Protein AF-A0A838YAT5-F1 (afdb_monomer)

Secondary structure (DSSP, 8-state):
------SSEE--TT--HHHH-SHHHHHHHH-TTS---HHHHHS-S-EEEEEEETTSS-EEEEEEEGGGTEEEE-SS-EEETTEEE-GGG---TT--EEEEEEE-HHHHHHHHH-TTSSSS--BTTEEEE-SSEEEEE-TT---SSPEEEEEPSSS----SEEEEEEE--SSS-EEEEE-TTSEEETTSPBP-PPEESTTSEEEEEEEEEEETTTTEEEEEEEEEEE--

Foldseek 3Di:
DDDDDQLFKDQDQPPPPVRCVFLVSVCCRSRVQFCQDVVLLVLFQKFWKWKAFPVRQDIFIWIHRSVVRHIGGDQAFDQGPNDTHGNVPDDCHRGTITMATEDALVNVLVCCVPVRHHSQNDDPQEGEDQAQEYEYECQNPADQAAREYEDDPDPRHNHQKHKYKYFHAAYDWHWYYYDPPQEAEPVRHRDPTDTDHDQFWGMKIFMWGAPNVVNHIYTDDIDTDTDD

Organism: NCBI:txid3044273

Nearest PDB structures (foldseek):
  3b07-assembly1_C  TM=5.659E-01  e=4.275E+00  Staphylococcus aureus subsp. aureus Mu50
  6rhv-assembly1_H  TM=4.737E-01  e=9.906E+00  Staphylococcus aureus

pLDDT: mean 74.15, std 15.91, range [24.56, 96.31]

Sequence (228 aa):
MFSMFNNSDVTLAGLDQQAFGNASNFVAAVWPNASPTREMLVGHTAMRVAIEAIDGSQREIIELRVSEDQIIRGAEPVMLAGNWVDQNSISWDAVPCRVFVTVTAAMLQAAMGYPQYVGAGMYQSNLQIDWPAQSIDISAYDSPDPVFLMLSPVSIFPGDRFRVTLVRNGGNPVQIGGTAGRWKMKDGSAVNWPTMGTGGLVTWHFDAFLDSMNCVAYIVNEVRIAAG

Mean predicted aligned error: 9.41 Å

Solvent-accessible surface area (backbone atoms only — not comparable to full-atom values): 12310 Å² total; per-residue (Å²): 135,81,78,80,82,62,63,36,56,44,72,40,82,54,54,37,81,76,65,40,75,31,25,62,48,42,50,47,70,68,34,70,83,36,70,69,39,72,64,49,40,65,74,25,75,38,35,39,34,34,42,32,31,74,86,63,73,44,68,45,62,33,36,34,20,45,72,77,40,34,69,44,71,45,88,62,61,38,78,42,95,90,40,80,40,58,48,86,74,67,76,38,61,77,42,50,25,33,44,29,38,45,40,47,30,69,55,46,47,51,26,78,79,42,62,87,71,55,53,52,66,44,59,99,44,34,43,48,54,46,50,34,23,34,36,41,31,49,36,52,60,80,69,92,61,56,39,28,44,32,72,54,92,56,97,37,50,20,37,59,51,29,33,42,34,42,36,20,89,37,54,72,70,34,40,45,46,56,50,85,91,30,54,23,30,68,88,68,46,77,62,84,64,54,57,33,10,63,95,35,30,24,34,43,34,36,35,31,37,40,44,73,92,78,58,32,36,27,39,70,47,75,49,80,39,61,65,130

Structure (mmCIF, N/CA/C/O backbone):
data_AF-A0A838YAT5-F1
#
_entry.id   AF-A0A838YAT5-F1
#
loop_
_atom_site.group_PDB
_atom_site.id
_atom_site.type_symbol
_atom_site.label_atom_id
_atom_site.label_alt_id
_atom_site.label_comp_id
_atom_site.label_asym_id
_atom_site.label_entity_id
_atom_site.label_seq_id
_atom_site.pdbx_PDB_ins_code
_atom_site.Cartn_x
_atom_site.Cartn_y
_atom_site.Cartn_z
_atom_site.occupancy
_atom_site.B_iso_or_equiv
_atom_site.auth_seq_id
_atom_site.auth_comp_id
_atom_site.auth_asym_id
_atom_site.auth_atom_id
_atom_site.pdbx_PDB_model_num
ATOM 1 N N . MET A 1 1 ? -17.693 -15.823 -12.861 1.00 26.97 1 MET A N 1
ATOM 2 C CA . MET A 1 1 ? -18.043 -14.702 -11.964 1.00 26.97 1 MET A CA 1
ATOM 3 C C . MET A 1 1 ? -16.949 -14.658 -10.907 1.00 26.97 1 MET A C 1
ATOM 5 O O . MET A 1 1 ? -16.958 -15.489 -10.014 1.00 26.97 1 MET A O 1
ATOM 9 N N . PHE A 1 2 ? -15.900 -13.860 -11.124 1.00 24.56 2 PHE A N 1
ATOM 10 C CA . PHE A 1 2 ? -14.711 -13.874 -10.266 1.00 24.56 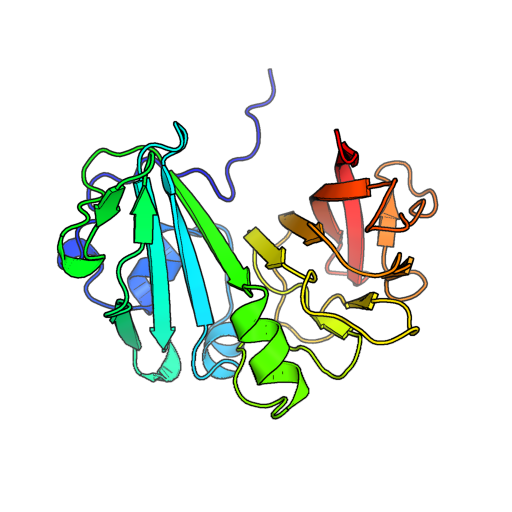2 PHE A CA 1
ATOM 11 C C . PHE A 1 2 ? -14.930 -12.910 -9.101 1.00 24.56 2 PHE A C 1
ATOM 13 O O . PHE A 1 2 ? -15.110 -11.715 -9.318 1.00 24.56 2 PHE A O 1
ATOM 20 N N . SER A 1 3 ? -14.967 -13.458 -7.886 1.00 30.08 3 SER A N 1
ATOM 21 C CA . SER A 1 3 ? -14.910 -12.699 -6.637 1.00 30.08 3 SER A CA 1
ATOM 22 C C . SER A 1 3 ? -13.688 -11.777 -6.685 1.00 30.08 3 SER A C 1
ATOM 24 O O . SER A 1 3 ? -12.577 -12.218 -6.980 1.00 30.08 3 SER A O 1
ATOM 26 N N . MET A 1 4 ? -13.924 -10.482 -6.467 1.00 33.09 4 MET A N 1
ATOM 27 C CA . MET A 1 4 ? -12.867 -9.496 -6.260 1.00 33.09 4 MET A CA 1
ATOM 28 C C . MET A 1 4 ? -12.048 -9.948 -5.046 1.00 33.09 4 MET A C 1
ATOM 30 O O . MET A 1 4 ? -12.606 -10.331 -4.019 1.00 33.09 4 MET A O 1
ATOM 34 N N . PHE A 1 5 ? -10.733 -10.015 -5.219 1.00 41.78 5 PHE A N 1
ATOM 35 C CA . PHE A 1 5 ? -9.807 -10.629 -4.275 1.00 41.78 5 PHE A CA 1
ATOM 36 C C . PHE A 1 5 ? -9.614 -9.720 -3.047 1.00 41.78 5 PHE A C 1
ATOM 38 O O . PHE A 1 5 ? -8.969 -8.679 -3.137 1.00 41.78 5 PHE A O 1
ATOM 45 N N . ASN A 1 6 ? -10.181 -10.117 -1.907 1.00 48.84 6 ASN A N 1
ATOM 46 C CA . ASN A 1 6 ? -10.124 -9.401 -0.629 1.00 48.84 6 ASN A CA 1
ATOM 47 C C . ASN A 1 6 ? -8.869 -9.782 0.181 1.00 48.84 6 ASN A C 1
ATOM 49 O O . ASN A 1 6 ? -8.965 -10.486 1.179 1.00 48.84 6 ASN A O 1
ATOM 53 N N . ASN A 1 7 ? -7.682 -9.324 -0.228 1.00 54.81 7 ASN A N 1
ATOM 54 C CA . ASN A 1 7 ? -6.482 -9.421 0.629 1.00 54.81 7 ASN A CA 1
ATOM 55 C C . ASN A 1 7 ? -6.395 -8.273 1.661 1.00 54.81 7 ASN A C 1
ATOM 57 O O . ASN A 1 7 ? -5.471 -8.244 2.468 1.00 54.81 7 ASN A O 1
ATOM 61 N N . SER A 1 8 ? -7.342 -7.331 1.626 1.00 57.00 8 SER A N 1
ATOM 62 C CA . SER A 1 8 ? -7.462 -6.214 2.571 1.00 57.00 8 SER A CA 1
ATOM 63 C C . SER A 1 8 ? -8.810 -6.169 3.284 1.00 57.00 8 SER A C 1
ATOM 65 O O . SER A 1 8 ? -8.864 -5.703 4.414 1.00 57.00 8 SER A O 1
ATOM 67 N N . ASP A 1 9 ? -9.888 -6.619 2.638 1.00 66.44 9 ASP A N 1
ATOM 68 C CA . ASP A 1 9 ? -11.254 -6.391 3.112 1.00 66.44 9 ASP A CA 1
ATOM 69 C C . ASP A 1 9 ? -11.728 -7.601 3.917 1.00 66.44 9 ASP A C 1
ATOM 71 O O . ASP A 1 9 ? -11.912 -8.699 3.385 1.00 66.44 9 ASP A O 1
ATOM 75 N N . VAL A 1 10 ? -11.936 -7.400 5.211 1.00 66.81 10 VAL A N 1
ATOM 76 C CA . VAL A 1 10 ? -12.266 -8.461 6.150 1.00 66.81 10 VAL A CA 1
ATOM 77 C C . VAL A 1 10 ? -13.525 -8.067 6.914 1.00 66.81 10 VAL A C 1
ATOM 79 O O . VAL A 1 10 ? -13.686 -6.935 7.360 1.00 66.81 10 VAL A O 1
ATOM 82 N N . THR A 1 11 ? -14.467 -9.001 7.031 1.00 60.12 11 THR A N 1
ATOM 83 C CA . THR A 1 11 ? -15.597 -8.878 7.962 1.00 60.12 11 THR A CA 1
ATOM 84 C C . THR A 1 11 ? -15.275 -9.786 9.129 1.00 60.12 11 THR A C 1
ATOM 86 O O . THR A 1 11 ? -15.576 -10.977 9.109 1.00 60.12 11 THR A O 1
ATOM 89 N N . LEU A 1 12 ? -14.536 -9.256 10.091 1.00 53.69 12 LEU A N 1
ATOM 90 C CA . LEU A 1 12 ? -14.054 -10.047 11.210 1.00 53.69 12 LEU A CA 1
ATOM 91 C C . LEU A 1 12 ? -15.074 -9.942 12.338 1.00 53.69 12 LEU A C 1
ATOM 93 O O . LEU A 1 12 ? -15.191 -8.915 13.001 1.00 53.69 12 LEU A O 1
ATOM 97 N N . ALA A 1 13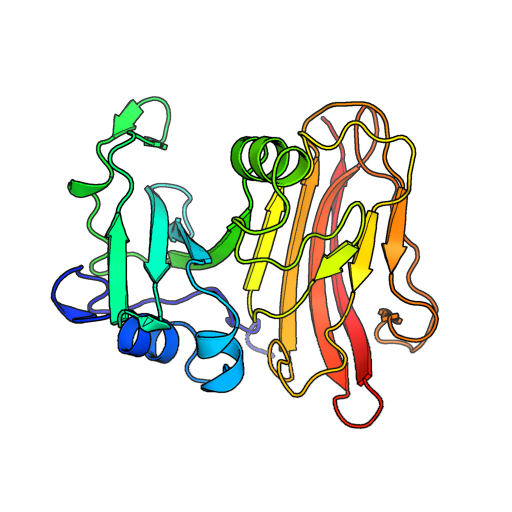 ? -15.809 -11.026 12.566 1.00 50.44 13 ALA A N 1
ATOM 98 C CA . ALA A 1 13 ? -16.398 -11.246 13.876 1.00 50.44 13 ALA A CA 1
ATOM 99 C C . ALA A 1 13 ? -15.234 -11.367 14.875 1.00 50.44 13 ALA A C 1
ATOM 101 O O . ALA A 1 13 ? -14.432 -12.294 14.759 1.00 50.44 13 ALA A O 1
ATOM 102 N N . GLY A 1 14 ? -15.101 -10.412 15.799 1.00 48.25 14 GLY A N 1
ATOM 103 C CA . GLY A 1 14 ? -14.035 -10.426 16.802 1.00 48.25 14 GLY A CA 1
ATOM 104 C C . GLY A 1 14 ? -12.774 -9.613 16.483 1.00 48.25 14 GLY A C 1
ATOM 105 O O . GLY A 1 14 ? -11.718 -9.974 16.987 1.00 48.25 14 GLY A O 1
ATOM 106 N N . LEU A 1 15 ? -12.848 -8.492 15.743 1.00 55.91 15 LEU A N 1
ATOM 107 C CA . LEU A 1 15 ? -11.777 -7.465 15.777 1.00 55.91 15 LEU A CA 1
ATOM 108 C C . LEU A 1 15 ? -11.756 -6.649 17.098 1.00 55.91 15 LEU A C 1
ATOM 110 O O . LEU A 1 15 ? -11.257 -5.523 17.163 1.00 55.91 15 LEU A O 1
ATOM 114 N N . ASP A 1 16 ? -12.347 -7.184 18.160 1.00 58.22 16 ASP A N 1
ATOM 115 C CA . ASP A 1 16 ? -12.202 -6.650 19.506 1.00 58.22 16 ASP A CA 1
ATOM 116 C C . ASP A 1 16 ? -10.717 -6.728 19.918 1.00 58.22 16 ASP A C 1
ATOM 118 O O . ASP A 1 16 ? -10.058 -7.754 19.737 1.00 58.22 16 ASP A O 1
ATOM 122 N N . GLN A 1 17 ? -10.196 -5.640 20.498 1.00 52.75 17 GLN A N 1
ATOM 123 C CA . GLN A 1 17 ? -8.863 -5.556 21.109 1.00 52.75 17 GLN A CA 1
ATOM 124 C C . GLN A 1 17 ? -8.489 -6.787 21.950 1.00 52.75 17 GLN A C 1
ATOM 126 O O . GLN A 1 17 ? -7.347 -7.243 21.892 1.00 52.75 17 GLN A O 1
ATOM 131 N N . GLN A 1 18 ? -9.432 -7.321 22.727 1.00 52.72 18 GLN A N 1
ATOM 132 C CA . GLN A 1 18 ? -9.243 -8.482 23.595 1.00 52.72 18 GLN A CA 1
ATOM 133 C C . GLN A 1 18 ? -9.229 -9.806 22.824 1.00 52.72 18 GLN A C 1
ATOM 135 O O . GLN A 1 18 ? -8.588 -10.756 23.270 1.00 52.72 18 GLN A O 1
ATOM 140 N N . ALA A 1 19 ? -9.887 -9.878 21.665 1.00 50.34 19 ALA A N 1
ATOM 141 C CA . ALA A 1 19 ? -10.014 -11.101 20.876 1.00 50.34 19 ALA A CA 1
ATOM 142 C C . ALA A 1 19 ? -8.769 -11.410 20.026 1.00 50.34 19 ALA A C 1
ATOM 144 O O . ALA A 1 19 ? -8.491 -12.582 19.772 1.00 50.34 19 ALA A O 1
ATOM 145 N N . PHE A 1 20 ? -7.966 -10.406 19.643 1.00 63.00 20 PHE A N 1
ATOM 146 C CA . PHE A 1 20 ? -6.670 -10.674 19.000 1.00 63.00 20 PHE A 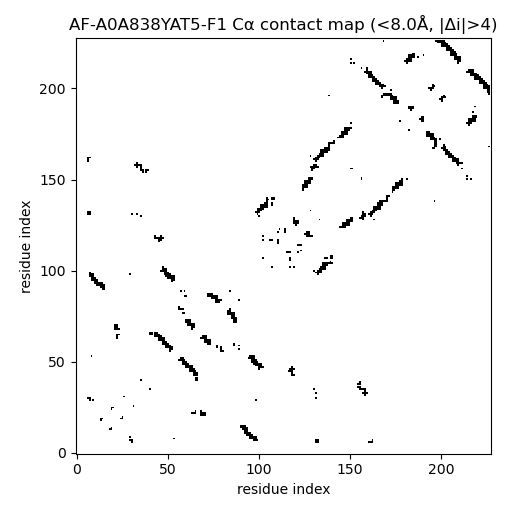CA 1
ATOM 147 C C . PHE A 1 20 ? -5.655 -11.264 19.973 1.00 63.00 20 PHE A C 1
ATOM 149 O O . PHE A 1 20 ? -4.843 -12.099 19.589 1.00 63.00 20 PHE A O 1
ATOM 156 N N . GLY A 1 21 ? -5.662 -10.825 21.232 1.00 64.44 21 GLY A N 1
ATOM 157 C CA . GLY A 1 21 ? -4.709 -11.246 22.260 1.00 64.44 21 GLY A CA 1
ATOM 158 C C . GLY A 1 21 ? -3.270 -10.742 22.059 1.00 64.44 21 GLY A C 1
ATOM 159 O O . GLY A 1 21 ? -2.632 -10.396 23.048 1.00 64.44 21 GLY A O 1
ATOM 160 N N . ASN A 1 22 ? -2.758 -10.674 20.821 1.00 75.12 22 ASN A N 1
ATOM 161 C CA . ASN A 1 22 ? -1.401 -10.228 20.488 1.00 75.12 22 ASN A CA 1
ATOM 162 C C . ASN A 1 22 ? -1.220 -9.864 18.992 1.00 75.12 22 ASN A C 1
ATOM 164 O O . ASN A 1 22 ? -2.120 -10.054 18.167 1.00 75.12 22 ASN A O 1
ATOM 168 N N . ALA A 1 23 ? -0.044 -9.334 18.633 1.00 75.50 23 ALA A N 1
ATOM 169 C CA . ALA A 1 23 ? 0.264 -8.902 17.264 1.00 75.50 23 ALA A CA 1
ATOM 170 C C . ALA A 1 23 ? 0.300 -10.065 16.258 1.00 75.50 23 ALA A C 1
ATOM 172 O O . ALA A 1 23 ? -0.145 -9.914 15.118 1.00 75.50 23 ALA A O 1
ATOM 173 N N . SER A 1 24 ? 0.803 -11.230 16.670 1.00 73.00 24 SER A N 1
ATOM 174 C CA . SER A 1 24 ? 0.925 -12.406 15.799 1.00 73.00 24 SER A CA 1
ATOM 175 C C . SER A 1 24 ? -0.439 -12.936 15.346 1.00 73.00 24 SER A C 1
ATOM 177 O O . SER A 1 24 ? -0.651 -13.211 14.164 1.00 73.00 24 SER A O 1
ATOM 179 N N . ASN A 1 25 ? -1.391 -13.025 16.273 1.00 74.69 25 ASN A N 1
ATOM 180 C CA . ASN A 1 25 ? -2.762 -13.446 16.005 1.00 74.69 25 ASN A CA 1
ATOM 181 C C . ASN A 1 25 ? -3.503 -12.432 15.132 1.00 74.69 25 ASN A C 1
ATOM 183 O O . ASN A 1 25 ? -4.251 -12.834 14.245 1.00 74.69 25 ASN A O 1
ATOM 187 N N . PHE A 1 26 ? -3.276 -11.129 15.345 1.00 78.00 26 PHE A N 1
ATOM 188 C CA . PHE A 1 26 ? -3.839 -10.088 14.486 1.00 78.00 26 PHE A CA 1
ATOM 189 C C . PHE A 1 26 ? -3.408 -10.287 13.026 1.00 78.00 26 PHE A C 1
ATOM 191 O O . PHE A 1 26 ? -4.249 -10.343 12.130 1.00 78.00 26 PHE A O 1
ATOM 198 N N . VAL A 1 27 ? -2.104 -10.459 12.787 1.00 75.19 27 VAL A N 1
ATOM 199 C CA . VAL A 1 27 ? -1.550 -10.679 11.442 1.00 75.19 27 VAL A CA 1
ATOM 200 C C . VAL A 1 27 ? -2.137 -11.943 10.805 1.00 75.19 27 VAL A C 1
ATOM 202 O O . VAL A 1 27 ? -2.558 -11.900 9.650 1.00 75.19 27 VAL A O 1
ATOM 205 N N . ALA A 1 28 ? -2.225 -13.044 11.558 1.00 73.69 28 ALA A N 1
ATOM 206 C CA . ALA A 1 28 ? -2.802 -14.300 11.077 1.00 73.69 28 ALA A CA 1
ATOM 207 C C . ALA A 1 28 ? -4.302 -14.189 10.748 1.00 73.69 28 ALA A C 1
ATOM 209 O O . ALA A 1 28 ? -4.768 -14.810 9.794 1.00 73.69 28 ALA A O 1
ATOM 210 N N . ALA A 1 29 ? -5.060 -13.401 11.516 1.00 73.94 29 ALA A N 1
ATOM 211 C CA . ALA A 1 29 ? -6.491 -13.202 11.298 1.00 73.94 29 ALA A CA 1
ATOM 212 C C . ALA A 1 29 ? -6.779 -12.323 10.073 1.00 73.94 29 ALA A C 1
ATOM 214 O O . ALA A 1 29 ? -7.714 -12.592 9.319 1.00 73.94 29 ALA A O 1
ATOM 215 N N . VAL A 1 30 ? -5.979 -11.276 9.870 1.00 75.88 30 VAL A N 1
ATOM 216 C CA . VAL A 1 30 ? -6.177 -10.303 8.789 1.00 75.88 30 VAL A CA 1
ATOM 217 C C . VAL A 1 30 ? -5.624 -10.808 7.459 1.00 75.88 30 VAL A C 1
ATOM 219 O O . VAL A 1 30 ? -6.252 -10.622 6.417 1.00 75.88 30 VAL A O 1
ATOM 222 N N . TRP A 1 31 ? -4.469 -11.473 7.479 1.00 73.94 31 TRP A N 1
ATOM 223 C CA . TRP A 1 31 ? -3.813 -11.973 6.275 1.00 73.94 31 TRP A CA 1
ATOM 224 C C . TRP A 1 31 ? -3.533 -13.479 6.367 1.00 73.94 31 TRP A C 1
ATOM 226 O O . TRP A 1 31 ? -2.378 -13.884 6.285 1.00 73.94 31 TRP A O 1
ATOM 236 N N . PRO A 1 32 ? -4.564 -14.341 6.461 1.00 61.94 32 PRO A N 1
ATOM 237 C CA . PRO A 1 32 ? -4.392 -15.785 6.677 1.00 61.94 32 PRO A CA 1
ATOM 238 C C . PRO A 1 32 ? -3.691 -16.505 5.516 1.00 61.94 32 PRO A C 1
ATOM 240 O O . PRO A 1 32 ? -3.119 -17.577 5.696 1.00 61.94 32 PRO A O 1
ATOM 243 N N . ASN A 1 33 ? -3.756 -15.922 4.315 1.00 54.38 33 ASN A N 1
ATOM 244 C CA . ASN A 1 33 ? -3.156 -16.463 3.093 1.00 54.38 33 ASN A CA 1
ATOM 245 C C . ASN A 1 33 ? -1.861 -15.752 2.698 1.00 54.38 33 ASN A C 1
ATOM 247 O O . ASN A 1 33 ? -1.158 -16.215 1.800 1.00 54.38 33 ASN A O 1
ATOM 251 N N . ALA A 1 34 ? -1.541 -14.632 3.346 1.00 53.69 34 ALA A N 1
ATOM 252 C CA . ALA A 1 34 ? -0.171 -14.182 3.342 1.00 53.69 34 ALA A CA 1
ATOM 253 C C . ALA A 1 34 ? 0.524 -15.053 4.376 1.00 53.69 34 ALA A C 1
ATOM 255 O O . ALA A 1 34 ? 0.063 -15.183 5.501 1.00 53.69 34 ALA A O 1
ATOM 256 N N . SER A 1 35 ? 1.610 -15.704 4.008 1.00 46.69 35 SER A N 1
ATOM 257 C CA . SER A 1 35 ? 2.521 -16.241 5.006 1.00 46.69 35 SER A CA 1
ATOM 258 C C . SER A 1 35 ? 3.558 -15.155 5.255 1.00 46.69 35 SER A C 1
ATOM 260 O O . SER A 1 35 ? 4.647 -15.295 4.694 1.00 46.69 35 SER A O 1
ATOM 262 N N . PRO A 1 36 ? 3.274 -14.048 5.989 1.00 52.53 36 PRO A N 1
ATOM 263 C CA . PRO A 1 36 ? 4.360 -13.186 6.384 1.00 52.53 36 PRO A CA 1
ATOM 264 C C . PRO A 1 36 ? 5.259 -14.065 7.236 1.00 52.53 36 PRO A C 1
ATOM 266 O O . PRO A 1 36 ? 4.865 -14.543 8.304 1.00 52.53 36 PRO A O 1
ATOM 269 N N . THR A 1 37 ? 6.412 -14.429 6.684 1.00 51.12 37 THR A N 1
ATOM 270 C CA . THR A 1 37 ? 7.290 -15.379 7.347 1.00 51.12 37 THR A CA 1
ATOM 271 C C . THR A 1 37 ? 7.659 -14.782 8.700 1.00 51.12 37 THR A C 1
ATOM 273 O O . THR A 1 37 ? 7.703 -13.562 8.876 1.00 51.12 37 THR A O 1
ATOM 276 N N . ARG A 1 38 ? 7.945 -15.626 9.693 1.00 47.19 38 ARG A N 1
ATOM 277 C CA . ARG A 1 38 ? 8.478 -15.155 10.980 1.00 47.19 38 ARG A CA 1
ATOM 278 C C . ARG A 1 38 ? 9.683 -14.218 10.779 1.00 47.19 38 ARG A C 1
ATOM 280 O O . ARG A 1 38 ? 9.908 -13.338 11.592 1.00 47.19 38 ARG A O 1
ATOM 287 N N . GLU A 1 39 ? 10.405 -14.365 9.670 1.00 45.78 39 GLU A N 1
ATOM 288 C CA . GLU A 1 39 ? 11.489 -13.484 9.223 1.00 45.78 39 GLU A CA 1
ATOM 289 C C . GLU A 1 39 ? 11.003 -12.078 8.818 1.00 45.78 39 GLU A C 1
ATOM 291 O O . GLU A 1 39 ? 11.653 -11.107 9.200 1.00 45.78 39 GLU A O 1
ATOM 296 N N . MET A 1 40 ? 9.844 -11.938 8.150 1.00 51.22 40 MET A N 1
ATOM 297 C CA . MET A 1 40 ? 9.192 -10.630 7.930 1.00 51.22 40 MET A CA 1
ATOM 298 C C . MET A 1 40 ? 8.894 -9.939 9.261 1.00 51.22 40 MET A C 1
ATOM 300 O O . MET A 1 40 ? 9.133 -8.751 9.428 1.00 51.22 40 MET A O 1
ATOM 304 N N . LEU A 1 41 ? 8.420 -10.707 10.239 1.00 53.75 41 LEU A N 1
ATOM 305 C CA . LEU A 1 41 ? 8.012 -10.199 11.548 1.00 53.75 41 LEU A CA 1
ATOM 306 C C . LEU A 1 41 ? 9.203 -9.862 12.467 1.00 53.75 41 LEU A C 1
ATOM 308 O O . LEU A 1 41 ? 9.079 -9.021 13.350 1.00 53.75 41 LEU A O 1
ATOM 312 N N . VAL A 1 42 ? 10.361 -10.498 12.258 1.00 47.91 42 VAL A N 1
ATOM 313 C CA . VAL A 1 42 ? 11.599 -10.261 13.026 1.00 47.91 42 VAL A CA 1
ATOM 314 C C . VAL A 1 42 ? 12.409 -9.084 12.463 1.00 47.91 42 VAL A C 1
ATOM 316 O O . VAL A 1 42 ? 13.152 -8.449 13.208 1.00 47.91 42 VAL A O 1
ATOM 319 N N . GLY A 1 43 ? 12.254 -8.755 11.174 1.00 49.69 43 GLY A N 1
ATOM 320 C CA . GLY A 1 43 ? 12.920 -7.612 10.533 1.00 49.69 43 GLY A CA 1
ATOM 321 C C . GLY A 1 43 ? 12.330 -6.238 10.880 1.00 49.69 43 GLY A C 1
ATOM 322 O O . GLY A 1 43 ? 12.986 -5.222 10.649 1.00 49.69 43 GLY A O 1
ATOM 323 N N . HIS A 1 44 ? 11.123 -6.189 11.455 1.00 53.84 44 HIS A N 1
ATOM 324 C CA . HIS A 1 44 ? 10.416 -4.951 11.783 1.00 53.84 44 HIS A CA 1
ATOM 325 C C . HIS A 1 44 ? 10.132 -4.867 13.289 1.00 53.84 44 HIS A C 1
ATOM 327 O O . HIS A 1 44 ? 9.313 -5.608 13.824 1.00 53.84 44 HIS A O 1
ATOM 333 N N . THR A 1 45 ? 10.792 -3.935 13.982 1.00 56.78 45 THR A N 1
ATOM 334 C CA . THR A 1 45 ? 10.586 -3.686 15.423 1.00 56.78 45 THR A CA 1
ATOM 335 C C . THR A 1 45 ? 9.214 -3.076 15.726 1.00 56.78 45 THR A C 1
ATOM 337 O O . THR A 1 45 ? 8.644 -3.331 16.784 1.00 56.78 45 THR A O 1
ATOM 340 N N . ALA A 1 46 ? 8.655 -2.309 14.787 1.00 68.31 46 ALA A N 1
ATOM 341 C CA . ALA A 1 46 ? 7.308 -1.754 14.853 1.00 68.31 46 ALA A CA 1
ATOM 342 C C . ALA A 1 46 ? 6.767 -1.496 13.437 1.00 68.31 46 ALA A C 1
ATOM 344 O O . ALA A 1 46 ? 7.478 -0.947 12.598 1.00 68.31 46 ALA A O 1
ATOM 345 N N . MET A 1 47 ? 5.508 -1.847 13.177 1.00 74.00 47 MET A N 1
ATOM 346 C CA . MET A 1 47 ? 4.785 -1.545 11.932 1.00 74.00 47 MET A CA 1
ATOM 347 C C . MET A 1 47 ? 3.498 -0.780 12.245 1.00 74.00 47 MET A C 1
ATOM 349 O O . MET A 1 47 ? 2.856 -1.038 13.261 1.00 74.00 47 MET A O 1
ATOM 353 N N . ARG A 1 48 ? 3.095 0.165 11.390 1.00 81.00 48 ARG A N 1
ATOM 354 C CA . ARG A 1 48 ? 1.793 0.839 11.512 1.00 81.00 48 ARG A CA 1
ATOM 355 C C . ARG A 1 48 ? 0.774 0.189 10.599 1.00 81.00 48 ARG A C 1
ATOM 357 O O . ARG A 1 48 ? 1.026 0.013 9.411 1.00 81.00 48 ARG A O 1
ATOM 364 N N . VAL A 1 49 ? -0.388 -0.119 11.153 1.00 82.19 49 VAL A N 1
ATOM 365 C CA . VAL A 1 49 ? -1.516 -0.706 10.437 1.00 82.19 49 VAL A CA 1
ATOM 366 C C . VAL A 1 49 ? -2.705 0.223 10.566 1.00 82.19 49 VAL A C 1
ATOM 368 O O . VAL A 1 49 ? -3.049 0.637 11.670 1.00 82.19 49 VAL A O 1
ATOM 371 N N . ALA A 1 50 ? -3.325 0.547 9.439 1.00 85.06 50 ALA A N 1
ATOM 372 C CA . ALA A 1 50 ? -4.624 1.186 9.416 1.00 85.06 50 ALA A CA 1
ATOM 373 C C . ALA A 1 50 ? -5.719 0.122 9.329 1.00 85.06 50 ALA A C 1
ATOM 375 O O . ALA A 1 50 ? -5.617 -0.820 8.538 1.00 85.06 50 ALA A O 1
ATOM 376 N N . ILE A 1 51 ? -6.770 0.317 10.116 1.00 85.69 51 ILE A N 1
ATOM 377 C CA . ILE A 1 51 ? -8.049 -0.373 9.981 1.00 85.69 51 ILE A CA 1
ATOM 378 C C . ILE A 1 51 ? -9.052 0.700 9.562 1.00 85.69 51 ILE A C 1
ATOM 380 O O . ILE A 1 51 ? -9.168 1.729 10.225 1.00 85.69 51 ILE A O 1
ATOM 384 N N . GLU A 1 52 ? -9.734 0.504 8.440 1.00 85.00 52 GLU A N 1
ATOM 385 C CA . GLU A 1 52 ? -10.687 1.462 7.876 1.00 85.00 52 GLU A CA 1
ATOM 386 C C . GLU A 1 52 ? -12.013 0.776 7.585 1.00 85.00 52 GLU A C 1
ATOM 388 O O . GLU A 1 52 ? -12.048 -0.230 6.886 1.00 85.00 52 GLU A O 1
ATOM 393 N N . ALA A 1 53 ? -13.127 1.316 8.068 1.00 83.94 53 ALA A N 1
ATOM 394 C CA . ALA A 1 53 ? -14.436 0.793 7.712 1.00 83.94 53 ALA A CA 1
ATOM 395 C C . ALA A 1 53 ? -14.660 0.937 6.197 1.00 83.94 53 ALA A C 1
ATOM 397 O O . ALA A 1 53 ? -14.292 1.945 5.589 1.00 83.94 53 ALA A O 1
ATOM 398 N N . ILE A 1 54 ? -15.268 -0.070 5.565 1.00 83.12 54 ILE A N 1
ATOM 399 C CA . ILE A 1 54 ? -15.508 -0.078 4.111 1.00 83.12 54 ILE A CA 1
ATOM 400 C C . ILE A 1 54 ? -16.371 1.115 3.677 1.00 83.12 54 ILE A C 1
ATOM 402 O O . ILE A 1 54 ? -16.185 1.631 2.571 1.00 83.12 54 ILE A O 1
ATOM 406 N N . ASP A 1 55 ? -17.279 1.547 4.553 1.00 80.62 55 ASP A N 1
ATOM 407 C CA . ASP A 1 55 ? -18.164 2.702 4.389 1.00 80.62 55 ASP A CA 1
ATOM 408 C C . ASP A 1 55 ? -17.508 4.049 4.760 1.00 80.62 55 ASP A C 1
ATOM 410 O O . ASP A 1 55 ? -18.132 5.097 4.604 1.00 80.62 55 ASP A O 1
ATOM 414 N N . GLY A 1 56 ? -16.257 4.038 5.236 1.00 76.88 56 GLY A N 1
ATOM 415 C CA . GLY A 1 56 ? -15.514 5.223 5.663 1.00 76.88 56 GLY A CA 1
ATOM 416 C C . GLY A 1 56 ? -15.962 5.816 7.003 1.00 76.88 56 GLY A C 1
ATOM 417 O O . GLY A 1 56 ? -15.500 6.897 7.364 1.00 76.88 56 GLY A O 1
ATOM 418 N N . SER A 1 57 ? -16.845 5.142 7.748 1.00 79.06 57 SER A N 1
ATOM 419 C CA . SER A 1 57 ? -17.381 5.641 9.023 1.00 79.06 57 SER A CA 1
ATOM 420 C C . SER A 1 57 ? -16.333 5.719 10.134 1.00 79.06 57 SER A C 1
ATOM 422 O O . SER A 1 57 ? -16.429 6.570 11.018 1.00 79.06 57 SER A O 1
ATOM 424 N N . GLN A 1 58 ? -15.339 4.830 10.099 1.00 79.69 58 GLN A N 1
ATOM 425 C CA . GLN A 1 58 ? -14.335 4.669 11.145 1.00 79.69 58 GLN A CA 1
ATOM 426 C C . GLN A 1 58 ? -12.960 4.395 10.540 1.00 79.69 58 GLN A C 1
ATOM 428 O O . GLN A 1 58 ? -12.834 3.733 9.509 1.00 79.69 58 GLN A O 1
ATOM 433 N N . ARG A 1 59 ? -11.921 4.891 11.207 1.00 81.88 59 ARG A N 1
ATOM 434 C CA . ARG A 1 59 ? -10.518 4.635 10.890 1.00 81.88 59 ARG A CA 1
ATOM 435 C C . ARG A 1 59 ? -9.710 4.646 12.173 1.00 81.88 59 ARG A C 1
ATOM 437 O O . ARG A 1 59 ? -9.872 5.548 12.983 1.00 81.88 59 ARG A O 1
ATOM 444 N N . GLU A 1 60 ? -8.802 3.695 12.309 1.00 82.81 60 GLU A N 1
ATOM 445 C CA . GLU A 1 60 ? -7.850 3.608 13.411 1.00 82.81 60 GLU A CA 1
ATOM 446 C C . GLU A 1 60 ? -6.454 3.316 12.859 1.00 82.81 60 GLU A C 1
ATOM 448 O O . GLU A 1 60 ? -6.324 2.628 11.844 1.00 82.81 60 GLU A O 1
ATOM 453 N N . ILE A 1 61 ? -5.411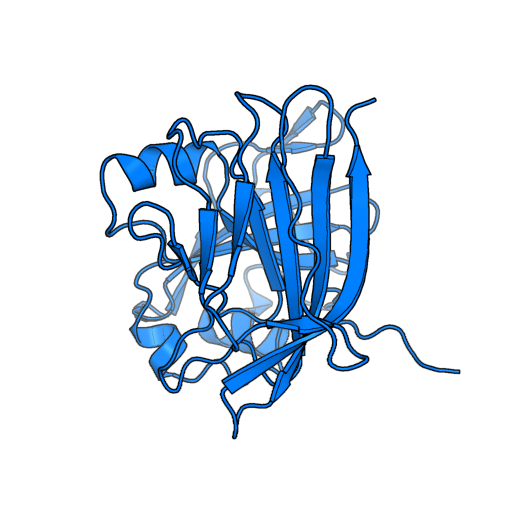 3.832 13.515 1.00 81.81 61 ILE A N 1
ATOM 454 C CA . ILE A 1 61 ? -4.022 3.478 13.223 1.00 81.81 61 ILE A CA 1
ATOM 455 C C . ILE A 1 61 ? -3.384 2.890 14.481 1.00 81.81 61 ILE A C 1
ATOM 457 O O . ILE A 1 61 ? -3.192 3.571 15.489 1.00 81.81 61 ILE A O 1
ATOM 461 N N . ILE A 1 62 ? -2.983 1.627 14.387 1.00 81.56 62 ILE A N 1
ATOM 462 C CA . ILE A 1 62 ? -2.316 0.892 15.461 1.00 81.56 62 ILE A CA 1
ATOM 463 C C . ILE A 1 62 ? -0.850 0.633 15.108 1.00 81.56 62 ILE A C 1
ATOM 465 O O . ILE A 1 62 ? -0.476 0.510 13.942 1.00 81.56 62 ILE A O 1
ATOM 469 N N . GLU A 1 63 ? -0.004 0.551 16.124 1.00 80.38 63 GLU A N 1
ATOM 470 C CA . GLU A 1 63 ? 1.350 0.015 16.048 1.00 80.38 63 GLU A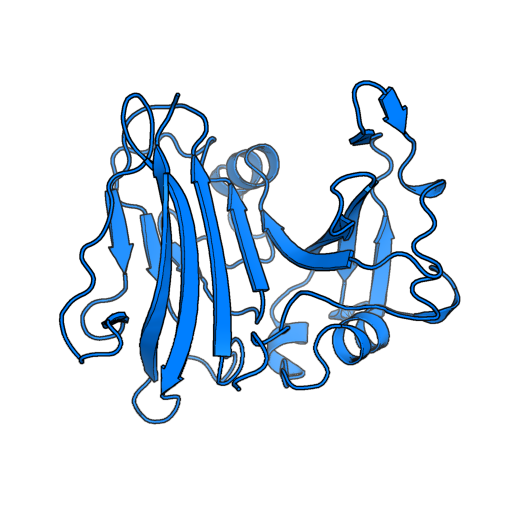 CA 1
ATOM 471 C C . GLU A 1 63 ? 1.312 -1.470 16.417 1.00 80.38 63 GLU A C 1
ATOM 473 O O . GLU A 1 63 ? 0.863 -1.835 17.500 1.00 80.38 63 GLU A O 1
ATOM 478 N N . LEU A 1 64 ? 1.804 -2.334 15.533 1.00 77.88 64 LEU A N 1
ATOM 479 C CA . LEU A 1 64 ? 2.098 -3.724 15.865 1.00 77.88 64 LEU A CA 1
ATOM 480 C C . LEU A 1 64 ? 3.603 -3.855 16.094 1.00 77.88 64 LEU A C 1
ATOM 482 O O . LEU A 1 64 ? 4.400 -3.517 15.217 1.00 77.88 64 LEU A O 1
ATOM 486 N N . ARG A 1 65 ? 3.997 -4.372 17.255 1.00 75.31 65 ARG A N 1
ATOM 487 C CA . ARG A 1 65 ? 5.380 -4.750 17.561 1.00 75.31 65 ARG A CA 1
ATOM 488 C C . ARG A 1 65 ? 5.474 -6.254 17.597 1.00 75.31 65 ARG A C 1
ATOM 490 O O . ARG A 1 65 ? 5.256 -6.872 18.636 1.00 75.31 65 ARG A O 1
ATOM 497 N N . VAL A 1 66 ? 5.756 -6.863 16.454 1.00 67.56 66 VAL A N 1
ATOM 498 C CA . VAL A 1 66 ? 5.626 -8.319 16.344 1.00 67.56 66 VAL A CA 1
ATOM 499 C C . VAL A 1 66 ? 6.722 -9.058 17.113 1.00 67.56 66 VAL A C 1
ATOM 501 O O . VAL A 1 66 ? 6.451 -10.093 17.712 1.00 67.56 66 VAL A O 1
ATOM 504 N N . SER A 1 67 ? 7.932 -8.498 17.205 1.00 65.62 67 SER A N 1
ATOM 505 C CA . SER A 1 67 ? 9.007 -9.054 18.042 1.00 65.62 67 SER A CA 1
ATOM 506 C C . SER A 1 67 ? 8.683 -9.058 19.540 1.00 65.62 67 SER A C 1
ATOM 508 O O . SER A 1 67 ? 9.202 -9.891 20.277 1.00 65.62 67 SER A O 1
ATOM 510 N N . GLU A 1 68 ? 7.848 -8.118 19.985 1.00 72.19 68 GLU A N 1
ATOM 511 C CA . GLU A 1 68 ? 7.383 -7.984 21.372 1.00 72.19 68 GLU A CA 1
ATOM 512 C C . GLU A 1 68 ? 6.000 -8.631 21.571 1.00 72.19 68 GLU A C 1
ATOM 514 O O . GLU A 1 68 ? 5.521 -8.720 22.697 1.00 72.19 68 GLU A O 1
ATOM 519 N N . ASP A 1 69 ? 5.378 -9.090 20.479 1.00 74.94 69 ASP A N 1
ATOM 520 C CA . ASP A 1 69 ? 4.013 -9.607 20.390 1.00 74.94 69 ASP A CA 1
ATOM 521 C C . ASP A 1 69 ? 2.950 -8.635 20.952 1.00 74.94 69 ASP A C 1
ATOM 523 O O . ASP A 1 69 ? 1.945 -9.037 21.534 1.00 74.94 69 ASP A O 1
ATOM 527 N N . GLN A 1 70 ? 3.165 -7.327 20.767 1.00 76.75 70 GLN A N 1
ATOM 528 C CA . GLN A 1 70 ? 2.324 -6.259 21.323 1.00 76.75 70 GLN A CA 1
ATOM 529 C C . GLN A 1 70 ? 1.543 -5.487 20.258 1.00 76.75 70 GLN A C 1
ATOM 531 O O . GLN A 1 70 ? 2.047 -5.198 19.171 1.00 76.75 70 GLN A O 1
ATOM 536 N N . ILE A 1 71 ? 0.325 -5.083 20.623 1.00 78.50 71 ILE A N 1
ATOM 537 C CA . ILE A 1 71 ? -0.484 -4.108 19.889 1.00 78.50 71 ILE A CA 1
ATOM 538 C C . ILE A 1 71 ? -0.524 -2.825 20.714 1.00 78.50 71 ILE A C 1
ATOM 540 O O . ILE A 1 71 ? -0.964 -2.836 21.862 1.00 78.50 71 ILE A O 1
ATOM 544 N N . ILE A 1 72 ? -0.082 -1.719 20.128 1.00 79.25 72 ILE A N 1
ATOM 545 C CA . ILE A 1 72 ? -0.084 -0.398 20.752 1.00 79.25 72 ILE A CA 1
ATOM 546 C C . ILE A 1 72 ? -1.015 0.499 19.946 1.00 79.25 72 ILE A C 1
ATOM 548 O O . ILE A 1 72 ? -0.803 0.742 18.759 1.00 79.25 72 ILE A O 1
ATOM 552 N N . ARG A 1 73 ? -2.061 1.010 20.591 1.00 77.94 73 ARG A N 1
ATOM 553 C CA . ARG A 1 73 ? -2.969 1.983 19.980 1.00 77.94 73 ARG A CA 1
ATOM 554 C C . ARG A 1 73 ? -2.409 3.389 20.140 1.00 77.94 73 ARG A C 1
ATOM 556 O O . ARG A 1 73 ? -1.778 3.703 21.150 1.00 77.94 73 ARG A O 1
ATOM 563 N N . GLY A 1 74 ? -2.607 4.227 19.126 1.00 67.50 74 GLY A N 1
ATOM 564 C CA . GLY A 1 74 ? -2.261 5.639 19.232 1.00 67.50 74 GLY A CA 1
ATOM 565 C C . GLY A 1 74 ? -3.087 6.309 20.331 1.00 67.50 74 GLY A C 1
ATOM 566 O O . GLY A 1 74 ? -4.281 6.061 20.447 1.00 67.50 74 GLY A O 1
ATOM 567 N N . ALA A 1 75 ? -2.461 7.174 21.128 1.00 64.56 75 ALA A N 1
ATOM 568 C CA . ALA A 1 75 ? -3.182 8.039 22.068 1.00 64.56 75 ALA A CA 1
ATOM 569 C C . ALA A 1 75 ? -3.778 9.282 21.381 1.00 64.56 75 ALA A C 1
ATOM 571 O O . ALA A 1 75 ? -4.556 10.021 21.979 1.00 64.56 75 ALA A O 1
ATOM 572 N N . GLU A 1 76 ? -3.374 9.549 20.138 1.00 66.25 76 GLU A N 1
ATOM 573 C CA . GLU A 1 76 ? -3.817 10.719 19.388 1.00 66.25 76 GLU A CA 1
ATOM 574 C C . GLU A 1 76 ? -5.236 10.501 18.850 1.00 66.25 76 GLU A C 1
ATOM 576 O O . GLU A 1 76 ? -5.516 9.438 18.295 1.00 66.25 76 GLU A O 1
ATOM 581 N N . PRO A 1 77 ? -6.147 11.477 18.977 1.00 62.94 77 PRO A N 1
ATOM 582 C CA . PRO A 1 77 ? -7.477 11.356 18.408 1.00 62.94 77 PRO A CA 1
ATOM 583 C C . PRO A 1 77 ? -7.418 11.371 16.877 1.00 62.94 77 PRO A C 1
ATOM 585 O O . PRO A 1 77 ? -6.599 12.058 16.268 1.00 62.94 77 PRO A O 1
ATOM 588 N N . VAL A 1 78 ? -8.332 10.644 16.246 1.00 69.00 78 VAL A N 1
ATOM 589 C CA . VAL A 1 78 ? -8.504 10.605 14.788 1.00 69.00 78 VAL A CA 1
ATOM 590 C C . VAL A 1 78 ? -9.741 11.396 14.386 1.00 69.00 78 VAL A C 1
ATOM 592 O O . VAL A 1 78 ? -10.741 11.414 15.101 1.00 69.00 78 VAL A O 1
ATOM 595 N N . MET A 1 79 ? -9.678 12.072 13.239 1.00 66.62 79 MET A N 1
ATOM 596 C CA . MET A 1 79 ? -10.821 12.805 12.700 1.00 66.62 79 MET A CA 1
ATOM 597 C C . MET A 1 79 ? -11.722 11.860 11.896 1.00 66.62 79 MET A C 1
ATOM 599 O O . MET A 1 79 ? -11.311 11.359 10.851 1.00 66.62 79 MET A O 1
ATOM 603 N N . LEU A 1 80 ? -12.961 11.665 12.346 1.00 67.12 80 LEU A N 1
ATOM 604 C CA . LEU A 1 80 ? -13.985 10.842 11.698 1.00 67.12 80 LEU A CA 1
ATOM 605 C C . LEU A 1 80 ? -15.221 11.689 11.403 1.00 67.12 80 LEU A C 1
ATOM 607 O O . LEU A 1 80 ? -15.818 12.260 12.314 1.00 67.12 80 LEU A O 1
ATOM 611 N N . ALA A 1 81 ? -15.594 11.801 10.125 1.00 70.00 81 ALA A N 1
ATOM 612 C CA . ALA A 1 81 ? -16.739 12.605 9.675 1.00 70.00 81 ALA A CA 1
ATOM 613 C C . ALA A 1 81 ? -16.782 14.035 10.276 1.00 70.00 81 ALA A C 1
ATOM 615 O O . ALA A 1 81 ? -17.850 14.567 10.567 1.00 70.00 81 ALA A O 1
ATOM 616 N N . GLY A 1 82 ? -15.610 14.651 10.483 1.00 70.38 82 GLY A N 1
ATOM 617 C CA . GLY A 1 82 ? -15.473 15.992 11.067 1.00 70.38 82 GLY A CA 1
ATOM 618 C C . GLY A 1 82 ? -15.447 16.055 12.601 1.00 70.38 82 GLY A C 1
ATOM 619 O O . GLY A 1 82 ? -15.372 17.154 13.144 1.00 70.38 82 GLY A O 1
ATOM 620 N N . ASN A 1 83 ? -15.472 14.916 13.297 1.00 76.12 83 ASN A N 1
ATOM 621 C CA . ASN A 1 83 ? -15.367 14.833 14.754 1.00 76.12 83 ASN A CA 1
ATOM 622 C C . ASN A 1 83 ? -14.055 14.171 15.182 1.00 76.12 83 ASN A C 1
ATOM 624 O O . ASN A 1 83 ? -13.638 13.175 14.598 1.00 76.12 83 ASN A O 1
ATOM 628 N N . TRP A 1 84 ? -13.435 14.688 16.242 1.00 77.31 84 TRP A N 1
ATOM 629 C CA . TRP A 1 84 ? -12.284 14.045 16.875 1.00 77.31 84 TRP A CA 1
ATOM 630 C C . TRP A 1 84 ? -12.745 12.900 17.777 1.00 77.31 84 TRP A C 1
ATOM 632 O O . TRP A 1 84 ? -13.554 13.111 18.680 1.00 77.31 84 TRP A O 1
ATOM 642 N N . VAL A 1 85 ? -12.213 11.703 17.543 1.00 76.56 85 VAL A N 1
ATOM 643 C CA . VAL A 1 85 ? -12.542 10.483 18.287 1.00 76.56 85 VAL A CA 1
ATOM 644 C C . VAL A 1 85 ? -11.271 9.911 18.905 1.00 76.56 85 VAL A C 1
ATOM 646 O O . VAL A 1 85 ? -10.254 9.784 18.224 1.00 76.56 85 VAL A O 1
ATOM 649 N N . ASP A 1 86 ? -11.321 9.572 20.195 1.00 76.94 86 ASP A N 1
ATOM 650 C CA . ASP A 1 86 ? -10.239 8.842 20.865 1.00 76.94 86 ASP A CA 1
ATOM 651 C C . ASP A 1 86 ? -10.139 7.431 20.275 1.00 76.94 86 ASP A C 1
ATOM 653 O O . ASP A 1 86 ? -11.117 6.678 20.282 1.00 76.94 86 ASP A O 1
ATOM 657 N N . GLN A 1 87 ? -8.959 7.058 19.781 1.00 73.44 87 GLN A N 1
ATOM 658 C CA . GLN A 1 87 ? -8.728 5.747 19.174 1.00 73.44 87 GLN A CA 1
ATOM 659 C C . GLN A 1 87 ? -9.000 4.590 20.148 1.00 73.44 87 GLN A C 1
ATOM 661 O O . GLN A 1 87 ? -9.459 3.530 19.724 1.00 73.44 87 GLN A O 1
ATOM 666 N N . ASN A 1 88 ? -8.834 4.799 21.461 1.00 73.88 88 ASN A N 1
ATOM 667 C CA . ASN A 1 88 ? -9.139 3.777 22.471 1.00 73.88 88 ASN A CA 1
ATOM 668 C C . ASN A 1 88 ? -10.641 3.480 22.609 1.00 73.88 88 ASN A C 1
ATOM 670 O O . ASN A 1 88 ? -11.007 2.470 23.208 1.00 73.88 88 ASN A O 1
ATOM 674 N N . SER A 1 89 ? -11.505 4.338 22.057 1.00 72.31 89 SER A N 1
ATOM 675 C CA . SER A 1 89 ? -12.964 4.170 22.066 1.00 72.31 89 SER A CA 1
ATOM 676 C C . SER A 1 89 ? -13.519 3.457 20.825 1.00 72.31 89 SER A C 1
ATOM 678 O O . SER A 1 89 ? -14.713 3.160 20.778 1.00 72.31 89 SER A O 1
ATOM 680 N N . ILE A 1 90 ? -12.673 3.165 19.827 1.00 77.25 90 ILE A N 1
ATOM 681 C CA . ILE A 1 90 ? -13.087 2.537 18.566 1.00 77.25 90 ILE A CA 1
ATOM 682 C C . ILE A 1 90 ? -13.298 1.031 18.766 1.00 77.25 90 ILE A C 1
ATOM 684 O O . ILE A 1 90 ? -12.369 0.303 19.131 1.00 77.25 90 ILE A O 1
ATOM 688 N N . SER A 1 91 ? -14.511 0.564 18.454 1.00 77.06 91 SER A N 1
ATOM 689 C CA . SER A 1 91 ? -14.858 -0.856 18.375 1.00 77.06 91 SER A CA 1
ATOM 690 C C . SER A 1 91 ? -15.051 -1.281 16.923 1.00 77.06 91 SER A C 1
ATOM 692 O O . SER A 1 91 ? -15.840 -0.689 16.189 1.00 77.06 91 SER A O 1
ATOM 694 N N . TRP A 1 92 ? -14.353 -2.345 16.532 1.00 77.44 92 TRP A N 1
ATOM 695 C CA . TRP A 1 92 ? -14.439 -2.947 15.200 1.00 77.44 92 TRP A CA 1
ATOM 696 C C . TRP A 1 92 ? -15.380 -4.157 15.147 1.00 77.44 92 TRP A C 1
ATOM 698 O O . TRP A 1 92 ? -15.416 -4.868 14.142 1.00 77.44 92 TRP A O 1
ATOM 708 N N . ASP A 1 93 ? -16.135 -4.418 16.219 1.00 75.25 93 ASP A N 1
ATOM 709 C CA . ASP A 1 93 ? -17.039 -5.564 16.271 1.00 75.25 93 ASP A CA 1
ATOM 710 C C . ASP A 1 93 ? -18.133 -5.468 15.199 1.00 75.25 93 ASP A C 1
ATOM 712 O O . ASP A 1 93 ? -18.831 -4.461 15.084 1.00 75.25 93 ASP A O 1
ATOM 716 N N . ALA A 1 94 ? -18.253 -6.526 14.395 1.00 73.56 94 ALA A N 1
ATOM 717 C CA . ALA A 1 94 ? -19.170 -6.628 13.261 1.00 73.56 94 ALA A CA 1
ATOM 718 C C . ALA A 1 94 ? -19.075 -5.486 12.222 1.00 73.56 94 ALA A C 1
ATOM 720 O O . ALA A 1 94 ? -19.990 -5.327 11.411 1.00 73.56 94 ALA A O 1
ATOM 721 N N . VAL A 1 95 ? -17.975 -4.722 12.190 1.00 77.50 95 VAL A N 1
ATOM 722 C CA . VAL A 1 95 ? -17.737 -3.668 11.193 1.00 77.50 95 VAL A CA 1
ATOM 723 C C . VAL A 1 95 ? -16.955 -4.253 10.011 1.00 77.50 95 VAL A C 1
ATOM 725 O O . VAL A 1 95 ? -15.807 -4.665 10.184 1.00 77.50 95 VAL A O 1
ATOM 728 N N . PRO A 1 96 ? -17.515 -4.279 8.788 1.00 81.38 96 PRO A N 1
ATOM 729 C CA . PRO A 1 96 ? -16.744 -4.616 7.597 1.00 81.38 96 PRO A CA 1
ATOM 730 C C . PRO A 1 96 ? -15.647 -3.573 7.374 1.00 81.38 96 PRO A C 1
ATOM 732 O O . PRO A 1 96 ? -15.935 -2.384 7.200 1.00 81.38 96 PRO A O 1
ATOM 735 N N . CYS A 1 97 ? -14.390 -4.004 7.356 1.00 80.31 97 CYS A N 1
ATOM 736 C CA . CYS A 1 97 ? -13.249 -3.101 7.289 1.00 80.31 97 CYS A CA 1
ATOM 737 C C . CYS A 1 97 ? -12.220 -3.533 6.246 1.00 80.31 97 CYS A C 1
ATOM 739 O O . CYS A 1 97 ? -12.233 -4.654 5.744 1.00 80.31 97 CYS A O 1
ATOM 741 N N . ARG A 1 98 ? -11.298 -2.625 5.944 1.00 84.69 98 ARG A N 1
ATOM 742 C CA . ARG A 1 98 ? -10.075 -2.848 5.189 1.00 84.69 98 ARG A CA 1
ATOM 743 C C . ARG A 1 98 ? -8.892 -2.670 6.121 1.00 84.69 98 ARG A C 1
ATOM 745 O O . ARG A 1 98 ? -8.860 -1.709 6.883 1.00 84.69 98 ARG A O 1
ATOM 752 N N . VAL A 1 99 ? -7.923 -3.569 6.038 1.00 83.31 99 VAL A N 1
ATOM 753 C CA . VAL A 1 99 ? -6.700 -3.505 6.836 1.00 83.31 99 VAL A CA 1
ATOM 754 C C . VAL A 1 99 ? -5.489 -3.456 5.919 1.00 83.31 99 VAL A C 1
ATOM 756 O O . VAL A 1 99 ? -5.373 -4.239 4.974 1.00 83.31 99 VAL A O 1
ATOM 759 N N . PHE A 1 100 ? -4.584 -2.522 6.191 1.00 85.06 100 PHE A N 1
ATOM 760 C CA . PHE A 1 100 ? -3.365 -2.336 5.413 1.00 85.06 100 PHE A CA 1
ATOM 761 C C . PHE A 1 100 ? -2.254 -1.724 6.260 1.00 85.06 100 PHE A C 1
ATOM 763 O O . PHE A 1 100 ? -2.496 -0.927 7.166 1.00 85.06 100 PHE A O 1
ATOM 770 N N . VAL A 1 101 ? -1.012 -2.070 5.941 1.00 82.75 101 VAL A N 1
ATOM 771 C CA . VAL A 1 101 ? 0.153 -1.381 6.499 1.00 82.75 101 VAL A CA 1
ATOM 772 C C . VAL A 1 101 ? 0.188 0.036 5.946 1.00 82.75 101 VAL A C 1
ATOM 774 O O . VAL A 1 101 ? 0.015 0.241 4.746 1.00 82.75 101 VAL A O 1
ATOM 777 N N . THR A 1 102 ? 0.386 1.026 6.810 1.00 84.25 102 THR A N 1
ATOM 778 C CA . THR A 1 102 ? 0.312 2.435 6.425 1.00 84.25 102 THR A CA 1
ATOM 779 C C . THR A 1 102 ? 1.568 3.203 6.811 1.00 84.25 102 THR A C 1
ATOM 781 O O . THR A 1 102 ? 2.096 3.047 7.908 1.00 84.25 102 THR A O 1
ATOM 784 N N . VAL A 1 103 ? 1.996 4.111 5.937 1.00 80.69 103 VAL A N 1
ATOM 785 C CA . VAL A 1 103 ? 2.952 5.179 6.261 1.00 80.69 103 VAL A CA 1
ATOM 786 C C . VAL A 1 103 ? 2.254 6.504 5.990 1.00 80.69 103 VAL A C 1
ATOM 788 O O . VAL A 1 103 ? 1.846 6.758 4.860 1.00 80.69 103 VAL A O 1
ATOM 791 N N . THR A 1 104 ? 2.053 7.325 7.022 1.00 79.62 104 THR A N 1
ATOM 792 C CA . THR A 1 104 ? 1.449 8.661 6.864 1.00 79.62 104 THR A CA 1
ATOM 793 C C . THR A 1 104 ? 2.497 9.681 6.419 1.00 79.62 104 THR A C 1
ATOM 795 O O . THR A 1 104 ? 3.690 9.472 6.646 1.00 79.62 104 THR A O 1
ATOM 798 N N . ALA A 1 105 ? 2.078 10.822 5.861 1.00 79.31 105 ALA A N 1
ATOM 799 C CA . ALA A 1 105 ? 3.010 11.896 5.508 1.00 79.31 105 ALA A CA 1
ATOM 800 C C . ALA A 1 105 ? 3.856 12.357 6.711 1.00 79.31 105 ALA A C 1
ATOM 802 O O . ALA A 1 105 ? 5.059 12.554 6.578 1.00 79.31 105 ALA A O 1
ATOM 803 N N . ALA A 1 106 ? 3.261 12.462 7.904 1.00 74.94 106 ALA A N 1
ATOM 804 C CA . ALA A 1 106 ? 3.990 12.825 9.122 1.00 74.94 106 ALA A CA 1
ATOM 805 C C . ALA A 1 106 ? 5.036 11.766 9.512 1.00 74.94 106 ALA A C 1
ATOM 807 O O . ALA A 1 106 ? 6.164 12.103 9.874 1.00 74.94 106 ALA A O 1
ATOM 808 N N . MET A 1 107 ? 4.694 10.479 9.391 1.00 73.06 107 MET A N 1
ATOM 809 C CA . MET A 1 107 ? 5.648 9.392 9.628 1.00 73.06 107 MET A CA 1
ATOM 810 C C . MET A 1 107 ? 6.779 9.403 8.608 1.00 73.06 107 MET A C 1
ATOM 812 O O . MET A 1 107 ? 7.933 9.216 8.980 1.00 73.06 107 MET A O 1
ATOM 816 N N . LEU A 1 108 ? 6.459 9.641 7.337 1.00 75.00 108 LEU A N 1
ATOM 817 C CA . LEU A 1 108 ? 7.450 9.773 6.280 1.00 75.00 108 LEU A CA 1
ATOM 818 C C . LEU A 1 108 ? 8.410 10.932 6.565 1.00 75.00 108 LEU A C 1
ATOM 820 O O . LEU A 1 108 ? 9.624 10.762 6.481 1.00 75.00 108 LEU A O 1
ATOM 824 N N . GLN A 1 109 ? 7.876 12.086 6.962 1.00 72.50 109 GLN A N 1
ATOM 825 C CA . GLN A 1 109 ? 8.671 13.250 7.340 1.00 72.50 109 GLN A CA 1
ATOM 826 C C . GLN A 1 109 ? 9.634 12.925 8.491 1.00 72.50 109 GLN A C 1
ATOM 828 O O . GLN A 1 109 ? 10.809 13.286 8.439 1.00 72.50 109 GLN A O 1
ATOM 833 N N . ALA A 1 110 ? 9.165 12.193 9.507 1.00 65.50 110 ALA A N 1
ATOM 834 C CA . ALA A 1 110 ? 10.011 11.720 10.601 1.00 65.50 110 ALA A CA 1
ATOM 835 C C . ALA A 1 110 ? 11.075 10.704 10.127 1.00 65.50 110 ALA A C 1
ATOM 837 O O . ALA A 1 110 ? 12.224 10.767 10.569 1.00 65.50 110 ALA A O 1
ATOM 838 N N . ALA A 1 111 ? 10.723 9.813 9.189 1.00 61.62 111 ALA A N 1
ATOM 839 C CA . ALA A 1 111 ? 11.618 8.814 8.589 1.00 61.62 111 ALA A CA 1
ATOM 840 C C . ALA A 1 111 ? 12.793 9.446 7.844 1.00 61.62 111 ALA A C 1
ATOM 842 O O . ALA A 1 111 ? 13.925 8.978 7.941 1.00 61.62 111 ALA A O 1
ATOM 843 N N . MET A 1 112 ? 12.522 10.517 7.097 1.00 60.44 112 MET A N 1
ATOM 844 C CA . MET A 1 112 ? 13.530 11.224 6.309 1.00 60.44 112 MET A CA 1
ATOM 845 C C . MET A 1 112 ? 14.600 11.882 7.193 1.00 60.44 112 MET A C 1
ATOM 847 O O . MET A 1 112 ? 15.727 12.067 6.741 1.00 60.44 112 MET A O 1
ATOM 851 N N . GLY A 1 113 ? 14.283 12.167 8.463 1.00 46.50 113 GLY A N 1
ATOM 852 C CA . GLY A 1 113 ? 15.261 12.571 9.478 1.00 46.50 113 GLY A CA 1
ATOM 853 C C . GLY A 1 113 ? 15.983 11.402 10.167 1.00 46.50 113 GLY A C 1
ATOM 854 O O . GLY A 1 113 ? 17.121 11.572 10.602 1.00 46.50 113 GLY A O 1
ATOM 855 N N . TYR A 1 114 ? 15.351 10.222 10.262 1.00 43.81 114 TYR A N 1
ATOM 856 C CA . TYR A 1 114 ? 15.875 9.028 10.944 1.00 43.81 114 TYR A CA 1
ATOM 857 C C . TYR A 1 114 ? 15.379 7.714 10.283 1.00 43.81 114 TYR A C 1
ATOM 859 O O . TYR A 1 114 ? 14.335 7.184 10.673 1.00 43.81 114 TYR A O 1
ATOM 867 N N . PRO A 1 115 ? 16.144 7.121 9.341 1.00 42.97 115 PRO A N 1
ATOM 868 C CA . PRO A 1 115 ? 15.702 6.007 8.478 1.00 42.97 115 PRO A CA 1
ATOM 869 C C . PRO A 1 115 ? 15.305 4.704 9.197 1.00 42.97 115 PRO A C 1
ATOM 871 O O . PRO A 1 115 ? 14.669 3.832 8.616 1.00 42.97 115 PRO A O 1
ATOM 874 N N . GLN A 1 116 ? 15.692 4.544 10.462 1.00 44.78 116 GLN A N 1
ATOM 875 C CA . GLN A 1 116 ? 15.607 3.282 11.206 1.00 44.78 116 GLN A CA 1
ATOM 876 C C . GLN A 1 116 ? 14.265 3.018 11.918 1.00 44.78 116 GLN A C 1
ATOM 878 O O . GLN A 1 116 ? 14.128 1.980 12.558 1.00 44.78 116 GLN A O 1
ATOM 883 N N . TYR A 1 117 ? 13.279 3.922 11.831 1.00 37.31 117 TYR A N 1
ATOM 884 C CA . TYR A 1 117 ? 12.088 3.886 12.701 1.00 37.31 117 TYR A CA 1
ATOM 885 C C . TYR A 1 117 ? 10.747 3.548 12.037 1.00 37.31 117 TYR A C 1
ATOM 887 O O . TYR A 1 117 ? 9.749 3.465 12.747 1.00 37.31 117 TYR A O 1
ATOM 895 N N . VAL A 1 118 ? 10.668 3.359 10.714 1.00 42.66 118 VAL A N 1
ATOM 896 C CA . VAL A 1 118 ? 9.347 3.388 10.040 1.00 42.66 118 VAL A CA 1
ATOM 897 C C . VAL A 1 118 ? 8.791 2.026 9.633 1.00 42.66 118 VAL A C 1
ATOM 899 O O . VAL A 1 118 ? 7.638 1.954 9.224 1.00 42.66 118 VAL A O 1
ATOM 902 N N . GLY A 1 119 ? 9.522 0.920 9.812 1.00 43.06 119 GLY A N 1
ATOM 903 C CA . GLY A 1 119 ? 8.956 -0.435 9.651 1.00 43.06 119 GLY A CA 1
ATOM 904 C C . GLY A 1 119 ? 8.436 -0.788 8.246 1.00 43.06 119 GLY A C 1
ATOM 905 O O . GLY A 1 119 ? 8.087 -1.930 7.993 1.00 43.06 119 GLY A O 1
ATOM 906 N N . ALA A 1 120 ? 8.425 0.168 7.323 1.00 42.34 120 ALA A N 1
ATOM 907 C CA . ALA A 1 120 ? 8.364 0.009 5.885 1.00 42.34 120 ALA A CA 1
ATOM 908 C C . ALA A 1 120 ? 9.712 0.535 5.396 1.00 42.34 120 ALA A C 1
ATOM 910 O O . ALA A 1 120 ? 10.022 1.696 5.659 1.00 42.34 120 ALA A O 1
ATOM 911 N N . GLY A 1 121 ? 10.552 -0.327 4.818 1.00 44.12 121 GLY A N 1
ATOM 912 C CA . GLY A 1 121 ? 11.975 -0.083 4.540 1.00 44.12 121 GLY A CA 1
ATOM 913 C C . GLY A 1 121 ? 12.261 1.089 3.595 1.00 44.12 121 GLY A C 1
ATOM 914 O O . GLY A 1 121 ? 12.694 0.893 2.464 1.00 44.12 121 GLY A O 1
ATOM 915 N N . MET A 1 122 ? 12.039 2.317 4.058 1.00 47.50 122 MET A N 1
ATOM 916 C CA . MET A 1 122 ? 12.294 3.538 3.316 1.00 47.50 122 MET A CA 1
ATOM 917 C C . MET A 1 122 ? 13.737 3.983 3.506 1.00 47.50 122 MET A C 1
ATOM 919 O O . MET A 1 122 ? 14.077 4.669 4.467 1.00 47.50 122 MET A O 1
ATOM 923 N N . TYR A 1 123 ? 14.589 3.614 2.553 1.00 48.62 123 TYR A N 1
ATOM 924 C CA . TYR A 1 123 ? 15.923 4.189 2.416 1.00 48.62 123 TYR A CA 1
ATOM 925 C C . TYR A 1 123 ? 15.899 5.258 1.325 1.00 48.62 123 TYR A C 1
ATOM 927 O O . TYR A 1 123 ? 15.875 4.931 0.139 1.00 48.62 123 TYR A O 1
ATOM 935 N N . GLN A 1 124 ? 15.942 6.528 1.746 1.00 54.25 124 GLN A N 1
ATOM 936 C CA . GLN A 1 124 ? 16.067 7.730 0.904 1.00 54.25 124 GLN A CA 1
ATOM 937 C C . GLN A 1 124 ? 14.898 7.938 -0.078 1.00 54.25 124 GLN A C 1
ATOM 939 O O . GLN A 1 124 ? 14.040 8.779 0.167 1.00 54.25 124 GLN A O 1
ATOM 944 N N . SER A 1 125 ? 14.846 7.167 -1.165 1.00 58.69 125 SER A N 1
ATOM 945 C CA . SER A 1 125 ? 13.840 7.231 -2.236 1.00 58.69 125 SER A CA 1
ATOM 946 C C . SER A 1 125 ? 13.201 5.876 -2.561 1.00 58.69 125 SER A C 1
ATOM 948 O O . SER A 1 125 ? 12.331 5.791 -3.425 1.00 58.69 125 SER A O 1
ATOM 950 N N . ASN A 1 126 ? 13.602 4.811 -1.870 1.00 72.00 126 ASN A N 1
ATOM 951 C CA . ASN A 1 126 ? 13.108 3.463 -2.112 1.00 72.00 126 ASN A CA 1
ATOM 952 C C . ASN A 1 126 ? 11.931 3.131 -1.191 1.00 72.00 126 ASN A C 1
ATOM 954 O O . ASN A 1 126 ? 12.080 3.167 0.025 1.00 72.00 126 ASN A O 1
ATOM 958 N N . LEU A 1 127 ? 10.783 2.773 -1.759 1.00 79.19 127 LEU A N 1
ATOM 959 C CA . LEU A 1 127 ? 9.633 2.223 -1.046 1.00 79.19 127 LEU A CA 1
ATOM 960 C C . LEU A 1 127 ? 9.668 0.706 -1.138 1.00 79.19 127 LEU A C 1
ATOM 962 O O . LEU A 1 127 ? 9.433 0.141 -2.207 1.00 79.19 127 LEU A O 1
ATOM 966 N N . GLN A 1 128 ? 9.950 0.047 -0.021 1.00 79.38 128 GLN A N 1
ATOM 967 C CA . GLN A 1 128 ? 9.865 -1.403 0.051 1.00 79.38 128 GLN A CA 1
ATOM 968 C C . GLN A 1 128 ? 8.398 -1.854 0.028 1.00 79.38 128 GLN A C 1
ATOM 970 O O . GLN A 1 128 ? 7.588 -1.391 0.831 1.00 79.38 128 GLN A O 1
ATOM 975 N N . ILE A 1 129 ? 8.078 -2.746 -0.911 1.00 80.62 129 ILE A N 1
ATOM 976 C CA . ILE A 1 129 ? 6.776 -3.394 -1.044 1.00 80.62 129 ILE A CA 1
ATOM 977 C C . ILE A 1 129 ? 6.910 -4.837 -0.569 1.00 80.62 129 ILE A C 1
ATOM 979 O O . ILE A 1 129 ? 7.435 -5.706 -1.270 1.00 80.62 129 ILE A O 1
ATOM 983 N N . ASP A 1 130 ? 6.481 -5.059 0.661 1.00 76.31 130 ASP A N 1
ATOM 984 C CA . ASP A 1 130 ? 6.697 -6.270 1.441 1.00 76.31 130 ASP A CA 1
ATOM 985 C C . ASP A 1 130 ? 5.454 -6.725 2.206 1.00 76.31 130 ASP A C 1
ATOM 987 O O . ASP A 1 130 ? 5.482 -7.812 2.768 1.00 76.31 130 ASP A O 1
ATOM 991 N N . TRP A 1 131 ? 4.338 -5.986 2.162 1.00 77.56 131 TRP A N 1
ATOM 992 C CA . TRP A 1 131 ? 3.088 -6.405 2.803 1.00 77.56 131 TRP A CA 1
ATOM 993 C C . TRP A 1 131 ? 1.955 -6.676 1.802 1.00 77.56 131 TRP A C 1
ATOM 995 O O . TRP A 1 131 ? 1.884 -6.035 0.753 1.00 77.56 131 TRP A O 1
ATOM 1005 N N . PRO A 1 132 ? 1.011 -7.579 2.135 1.00 79.00 132 PRO A N 1
ATOM 1006 C CA . PRO A 1 132 ? -0.109 -7.932 1.253 1.00 79.00 132 PRO A CA 1
ATOM 1007 C C . PRO A 1 132 ? -1.020 -6.751 0.904 1.00 79.00 132 PRO A C 1
ATOM 1009 O O . PRO A 1 132 ? -1.652 -6.739 -0.153 1.00 79.00 132 PRO A O 1
ATOM 1012 N N . ALA A 1 133 ? -1.095 -5.756 1.789 1.00 83.94 133 ALA A N 1
ATOM 1013 C CA . ALA A 1 133 ? -1.803 -4.507 1.564 1.00 83.94 133 ALA A CA 1
ATOM 1014 C C . ALA A 1 133 ? -1.017 -3.347 2.190 1.00 83.94 133 ALA A C 1
ATOM 1016 O O . ALA A 1 133 ? -0.763 -3.356 3.397 1.00 83.94 133 ALA A O 1
ATOM 1017 N N . GLN A 1 134 ? -0.643 -2.351 1.379 1.00 84.94 134 GLN A N 1
ATOM 1018 C CA . GLN A 1 134 ? 0.120 -1.171 1.806 1.00 84.94 134 GLN A CA 1
ATOM 1019 C C . GLN A 1 134 ? -0.506 0.124 1.298 1.00 84.94 134 GLN A C 1
ATOM 1021 O O . GLN A 1 134 ? -0.919 0.212 0.145 1.00 84.94 134 GLN A O 1
ATOM 1026 N N . SER A 1 135 ? -0.514 1.157 2.137 1.00 89.56 135 SER A N 1
ATOM 1027 C CA . SER A 1 135 ? -0.821 2.529 1.741 1.00 89.56 135 SER A CA 1
ATOM 1028 C C . SER A 1 135 ? 0.286 3.465 2.206 1.00 89.56 135 SER A C 1
ATOM 1030 O O . SER A 1 135 ? 0.578 3.558 3.396 1.00 89.56 135 SER A O 1
ATOM 1032 N N . ILE A 1 136 ? 0.903 4.183 1.278 1.00 87.31 136 ILE A N 1
ATOM 1033 C CA . ILE A 1 136 ? 2.042 5.054 1.557 1.00 87.31 136 ILE A CA 1
ATOM 1034 C C . ILE A 1 136 ? 1.679 6.465 1.112 1.00 87.31 136 ILE A C 1
ATOM 1036 O O . ILE A 1 136 ? 1.465 6.733 -0.072 1.00 87.31 136 ILE A O 1
ATOM 1040 N N . ASP A 1 137 ? 1.605 7.372 2.077 1.00 87.75 137 ASP A N 1
ATOM 1041 C CA . ASP A 1 137 ? 1.406 8.791 1.837 1.00 87.75 137 ASP A CA 1
ATOM 1042 C C . ASP A 1 137 ? 2.763 9.482 1.681 1.00 87.75 137 ASP A C 1
ATOM 1044 O O . ASP A 1 137 ? 3.480 9.747 2.648 1.00 87.75 137 ASP A O 1
ATOM 1048 N N . ILE A 1 138 ? 3.106 9.773 0.428 1.00 87.88 138 ILE A N 1
ATOM 1049 C CA . ILE A 1 138 ? 4.339 10.450 0.045 1.00 87.88 138 ILE A CA 1
ATOM 1050 C C . ILE A 1 138 ? 4.188 11.973 0.011 1.00 87.88 138 ILE A C 1
ATOM 1052 O O . ILE A 1 138 ? 5.040 12.650 -0.555 1.00 87.88 138 ILE A O 1
ATOM 1056 N N . SER A 1 139 ? 3.131 12.555 0.588 1.00 87.38 139 SER A N 1
ATOM 1057 C CA . SER A 1 139 ? 2.892 14.009 0.533 1.00 87.38 139 SER A CA 1
ATOM 1058 C C . SER A 1 139 ? 3.978 14.839 1.225 1.00 87.38 139 SER A C 1
ATOM 1060 O O . SER A 1 139 ? 4.198 15.982 0.838 1.00 87.38 139 SER A O 1
ATOM 1062 N N . ALA A 1 140 ? 4.686 14.270 2.205 1.00 82.38 140 ALA A N 1
ATOM 1063 C CA . ALA A 1 140 ? 5.822 14.927 2.857 1.00 82.38 140 ALA A CA 1
ATOM 1064 C C . ALA A 1 140 ? 7.154 14.781 2.099 1.00 82.38 140 ALA A C 1
ATOM 1066 O O . ALA A 1 140 ? 8.150 15.362 2.516 1.00 82.38 140 ALA A O 1
ATOM 1067 N N . TYR A 1 141 ? 7.193 14.014 1.003 1.00 82.62 141 TYR A N 1
ATOM 1068 C CA . TYR A 1 141 ? 8.405 13.848 0.203 1.00 82.62 141 TYR A CA 1
ATOM 1069 C C . TYR A 1 141 ? 8.703 15.123 -0.595 1.00 82.62 141 TYR A C 1
ATOM 1071 O O . TYR A 1 141 ? 7.904 15.522 -1.456 1.00 82.62 141 TYR A O 1
ATOM 1079 N N . ASP A 1 142 ? 9.845 15.746 -0.318 1.00 76.62 142 ASP A N 1
ATOM 1080 C CA . ASP A 1 142 ? 10.261 17.044 -0.861 1.00 76.62 142 ASP A CA 1
ATOM 1081 C C . ASP A 1 142 ? 11.525 16.988 -1.742 1.00 76.62 142 ASP A C 1
ATOM 1083 O O . ASP A 1 142 ? 11.912 18.006 -2.319 1.00 76.62 142 ASP A O 1
ATOM 1087 N N . SER A 1 143 ? 12.132 15.807 -1.911 1.00 74.94 143 SER A N 1
ATOM 1088 C CA . SER A 1 143 ? 13.292 15.615 -2.789 1.00 74.94 143 SER A CA 1
ATOM 1089 C C . SER A 1 143 ? 12.906 15.675 -4.279 1.00 74.94 143 SER A C 1
ATOM 1091 O O . SER A 1 143 ? 11.812 15.238 -4.653 1.00 74.94 143 SER A O 1
ATOM 1093 N N . PRO A 1 144 ? 13.793 16.189 -5.157 1.00 71.44 144 PRO A N 1
ATOM 1094 C CA . PRO A 1 144 ? 13.617 16.120 -6.610 1.00 71.44 144 PRO A CA 1
ATOM 1095 C C . PRO A 1 144 ? 13.815 14.709 -7.191 1.00 71.44 144 PRO A C 1
ATOM 1097 O O . PRO A 1 144 ? 13.527 14.498 -8.371 1.00 71.44 144 PRO A O 1
ATOM 1100 N N . ASP A 1 145 ? 14.331 13.761 -6.406 1.00 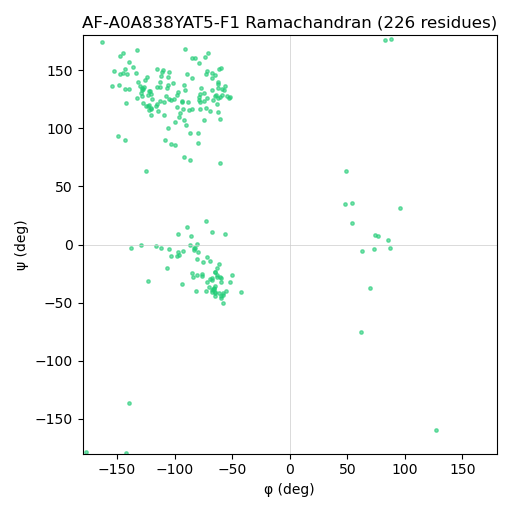79.81 145 ASP A N 1
ATOM 1101 C CA . ASP A 1 145 ? 14.608 12.408 -6.880 1.00 79.81 145 ASP A CA 1
ATOM 1102 C C . ASP A 1 145 ? 13.317 11.597 -7.105 1.00 79.81 145 ASP A C 1
ATOM 1104 O O . ASP A 1 145 ? 12.317 11.794 -6.408 1.00 79.81 145 ASP A O 1
ATOM 1108 N N . PRO A 1 146 ? 13.304 10.649 -8.061 1.00 83.00 146 PRO A N 1
ATOM 1109 C CA . PRO A 1 146 ? 12.178 9.741 -8.218 1.00 83.00 146 PRO A CA 1
ATOM 1110 C C . PRO A 1 146 ? 12.016 8.832 -7.001 1.00 83.00 146 PRO A C 1
ATOM 1112 O O . PRO A 1 146 ? 12.999 8.358 -6.431 1.00 83.00 146 PRO A O 1
ATOM 1115 N N . VAL A 1 147 ? 10.770 8.500 -6.679 1.00 86.25 147 VAL A N 1
ATOM 1116 C CA . VAL A 1 147 ? 10.440 7.482 -5.680 1.00 86.25 147 VAL A CA 1
ATOM 1117 C C . VAL A 1 147 ? 10.375 6.117 -6.364 1.00 86.25 147 VAL A C 1
ATOM 1119 O O . VAL A 1 147 ? 9.594 5.916 -7.295 1.00 86.25 147 VAL A O 1
ATOM 1122 N N . PHE A 1 148 ? 11.181 5.163 -5.905 1.00 86.00 148 PHE A N 1
ATOM 1123 C CA . PHE A 1 148 ? 11.307 3.834 -6.498 1.00 86.00 148 PHE A CA 1
ATOM 1124 C C . PHE A 1 148 ? 10.599 2.766 -5.672 1.00 86.00 148 PHE A C 1
ATOM 1126 O O . PHE A 1 148 ? 10.916 2.557 -4.507 1.00 86.00 148 PHE A O 1
ATOM 1133 N N . LEU A 1 149 ? 9.695 2.016 -6.297 1.00 87.56 149 LEU A N 1
ATOM 1134 C CA . LEU A 1 149 ? 9.102 0.824 -5.701 1.00 87.56 149 LEU A CA 1
ATOM 1135 C C . LEU A 1 149 ? 10.076 -0.354 -5.787 1.00 87.56 149 LEU A C 1
ATOM 1137 O O . LEU A 1 149 ? 10.427 -0.825 -6.879 1.00 87.56 149 LEU A O 1
ATOM 1141 N N . MET A 1 150 ? 10.489 -0.847 -4.626 1.00 82.38 150 MET A N 1
ATOM 1142 C CA . MET A 1 150 ? 11.358 -2.004 -4.482 1.00 82.38 150 MET A CA 1
ATOM 1143 C C . MET A 1 150 ? 10.546 -3.225 -4.070 1.00 82.38 150 MET A C 1
ATOM 1145 O O . MET A 1 150 ? 9.895 -3.227 -3.030 1.00 82.38 150 MET A O 1
ATOM 1149 N N . LEU A 1 151 ? 10.646 -4.292 -4.859 1.00 76.81 151 LEU A N 1
ATOM 1150 C CA . LEU A 1 151 ? 10.296 -5.624 -4.374 1.00 76.81 151 LEU A CA 1
ATOM 1151 C C . LEU A 1 151 ? 11.463 -6.120 -3.524 1.00 76.81 151 LEU A C 1
ATOM 1153 O O . LEU A 1 151 ? 12.613 -6.054 -3.970 1.00 76.81 151 LEU A O 1
ATOM 1157 N N . SER A 1 152 ? 11.185 -6.591 -2.310 1.00 65.25 152 SER A N 1
ATOM 1158 C CA . SER A 1 152 ? 12.231 -7.155 -1.459 1.00 65.25 152 SER A CA 1
ATOM 1159 C C . SER A 1 152 ? 12.876 -8.368 -2.155 1.00 65.25 152 SER A C 1
ATOM 1161 O O . SER A 1 152 ? 12.160 -9.266 -2.601 1.00 65.25 152 SER A O 1
ATOM 1163 N N . PRO A 1 153 ? 14.215 -8.412 -2.303 1.00 52.59 153 PRO A N 1
ATOM 1164 C CA . PRO A 1 153 ? 14.918 -9.551 -2.897 1.00 52.59 153 PRO A CA 1
ATOM 1165 C C . PRO A 1 153 ? 15.103 -10.721 -1.913 1.00 52.59 153 PRO A C 1
ATOM 1167 O O . PRO A 1 153 ? 15.628 -11.764 -2.299 1.00 52.59 153 PRO A O 1
ATOM 1170 N N . VAL A 1 154 ? 14.735 -10.531 -0.643 1.00 51.75 154 VAL A N 1
ATOM 1171 C CA . VAL A 1 154 ? 14.859 -11.513 0.445 1.00 51.75 154 VAL A CA 1
ATOM 1172 C C . VAL A 1 154 ? 13.570 -12.348 0.527 1.00 51.75 154 VAL A C 1
ATOM 1174 O O . VAL A 1 154 ? 12.568 -11.964 -0.063 1.00 51.75 154 VAL A O 1
ATOM 1177 N N . SER A 1 155 ? 13.550 -13.458 1.277 1.00 47.72 155 SER A N 1
ATOM 1178 C CA . SER A 1 155 ? 12.392 -14.362 1.512 1.00 47.72 155 SER A CA 1
ATOM 1179 C C . SER A 1 155 ? 11.118 -13.704 2.092 1.00 47.72 155 SER A C 1
ATOM 1181 O O . SER A 1 155 ? 10.171 -14.390 2.474 1.00 47.72 155 SER A O 1
ATOM 1183 N N . ILE A 1 156 ? 11.099 -12.376 2.165 1.00 55.16 156 ILE A N 1
ATOM 1184 C CA . ILE A 1 156 ? 10.062 -11.505 2.697 1.00 55.16 156 ILE A CA 1
ATOM 1185 C C . ILE A 1 156 ? 9.264 -10.989 1.498 1.00 55.16 156 ILE A C 1
ATOM 1187 O O . ILE A 1 156 ? 9.561 -9.935 0.939 1.00 55.16 156 ILE A O 1
ATOM 1191 N N . PHE A 1 157 ? 8.278 -11.771 1.070 1.00 62.16 157 PHE A N 1
ATOM 1192 C CA . PHE A 1 157 ? 7.380 -11.386 -0.011 1.00 62.16 157 PHE A CA 1
ATOM 1193 C C . PHE A 1 157 ? 6.013 -10.993 0.546 1.00 62.16 157 PHE A C 1
ATOM 1195 O O . PHE A 1 157 ? 5.541 -11.630 1.488 1.00 62.16 157 PHE A O 1
ATOM 1202 N N . PRO A 1 158 ? 5.303 -10.050 -0.096 1.00 56.56 158 PRO A N 1
ATOM 1203 C CA . PRO A 1 158 ? 3.946 -9.659 0.295 1.00 56.56 158 PRO A CA 1
ATOM 1204 C C . PRO A 1 158 ? 2.894 -10.771 0.057 1.00 56.56 158 PRO A C 1
ATOM 1206 O O . PRO A 1 158 ? 1.693 -10.523 0.132 1.00 56.56 158 PRO A O 1
ATOM 1209 N N . GLY A 1 159 ? 3.335 -11.996 -0.250 1.00 68.25 159 GLY A N 1
ATOM 1210 C CA . GLY A 1 159 ? 2.552 -13.093 -0.807 1.00 68.25 159 GLY A CA 1
ATOM 1211 C C . GLY A 1 159 ? 2.505 -13.066 -2.338 1.00 68.25 159 GLY A C 1
ATOM 1212 O O . GLY A 1 159 ? 3.007 -12.147 -2.986 1.00 68.25 159 GLY A O 1
ATOM 1213 N N . ASP A 1 160 ? 1.859 -14.075 -2.926 1.00 75.75 160 ASP A N 1
ATOM 1214 C CA . ASP A 1 160 ? 1.674 -14.178 -4.382 1.00 75.75 160 ASP A CA 1
ATOM 1215 C C . ASP A 1 160 ? 0.838 -13.024 -4.951 1.00 75.75 160 ASP A C 1
ATOM 1217 O O . ASP A 1 160 ? 0.852 -12.774 -6.153 1.00 75.75 160 ASP A O 1
ATOM 1221 N N . ARG A 1 161 ? 0.054 -12.333 -4.117 1.00 81.06 161 ARG A N 1
ATOM 1222 C CA . ARG A 1 161 ? -0.813 -11.228 -4.532 1.00 81.06 161 ARG A CA 1
ATOM 1223 C C . ARG A 1 161 ? -0.851 -10.145 -3.480 1.00 81.06 161 ARG A C 1
ATOM 1225 O O . ARG A 1 161 ? -1.093 -10.437 -2.311 1.00 81.06 161 ARG A O 1
ATOM 1232 N N . PHE A 1 162 ? -0.710 -8.906 -3.920 1.00 83.81 162 PHE A N 1
ATOM 1233 C CA . PHE A 1 162 ? -0.628 -7.764 -3.029 1.00 83.81 162 PHE A CA 1
ATOM 1234 C C . PHE A 1 162 ? -1.238 -6.509 -3.642 1.00 83.81 162 PHE A C 1
ATOM 1236 O O . PHE A 1 162 ? -1.448 -6.418 -4.854 1.00 83.81 162 PHE A O 1
ATOM 1243 N N . ARG A 1 163 ? -1.530 -5.546 -2.775 1.00 88.81 163 ARG A N 1
ATOM 1244 C CA . ARG A 1 163 ? -2.192 -4.287 -3.097 1.00 88.81 163 ARG A CA 1
ATOM 1245 C C . ARG A 1 163 ? -1.391 -3.120 -2.548 1.00 88.81 163 ARG A C 1
ATOM 1247 O O . ARG A 1 163 ? -0.989 -3.138 -1.387 1.00 88.81 163 ARG A O 1
ATOM 1254 N N . VAL A 1 164 ? -1.212 -2.090 -3.365 1.00 90.56 164 VAL A N 1
ATOM 1255 C CA . VAL A 1 164 ? -0.499 -0.870 -2.979 1.00 90.56 164 VAL A CA 1
ATOM 1256 C C . VAL A 1 164 ? -1.333 0.349 -3.336 1.00 90.56 164 VAL A C 1
ATOM 1258 O O . VAL A 1 164 ? -1.878 0.454 -4.434 1.00 90.56 164 VAL A O 1
ATOM 1261 N N . THR A 1 165 ? -1.383 1.297 -2.411 1.00 92.50 165 THR A N 1
ATOM 1262 C CA . THR A 1 165 ? -1.903 2.642 -2.628 1.00 92.50 165 THR A CA 1
ATOM 1263 C C . THR A 1 165 ? -0.789 3.643 -2.348 1.00 92.50 165 THR A C 1
ATOM 1265 O O . THR A 1 165 ? -0.207 3.649 -1.268 1.00 92.50 165 THR A O 1
ATOM 1268 N N . LEU A 1 166 ? -0.489 4.508 -3.310 1.00 92.69 166 LEU A N 1
ATOM 1269 C CA . LEU A 1 166 ? 0.356 5.683 -3.119 1.00 92.69 166 LEU A CA 1
ATOM 1270 C C . LEU A 1 166 ? -0.524 6.929 -3.108 1.00 92.69 166 LEU A C 1
ATOM 1272 O O . LEU A 1 166 ? -1.420 7.061 -3.947 1.00 92.69 166 LEU A O 1
ATOM 1276 N N . VAL A 1 167 ? -0.248 7.850 -2.188 1.00 92.06 167 VAL A N 1
ATOM 1277 C CA . VAL A 1 167 ? -0.976 9.118 -2.044 1.00 92.06 167 VAL A CA 1
ATOM 1278 C C . VAL A 1 167 ? 0.002 10.288 -2.067 1.00 92.06 167 VAL A C 1
ATOM 1280 O O . VAL A 1 167 ? 1.037 10.247 -1.408 1.00 92.06 167 VAL A O 1
ATOM 1283 N N . ARG A 1 168 ? -0.330 11.342 -2.816 1.00 90.31 168 ARG A N 1
ATOM 1284 C CA . ARG A 1 168 ? 0.385 12.622 -2.834 1.00 90.31 168 ARG A CA 1
ATOM 1285 C C . ARG A 1 168 ? -0.609 13.772 -2.981 1.00 90.31 168 ARG A C 1
ATOM 1287 O O . ARG A 1 168 ? -0.911 14.204 -4.089 1.00 90.31 168 ARG A O 1
ATOM 1294 N N . ASN A 1 169 ? -1.096 14.280 -1.855 1.00 82.19 169 ASN A N 1
ATOM 1295 C CA . ASN A 1 169 ? -2.112 15.337 -1.793 1.00 82.19 169 ASN A CA 1
ATOM 1296 C C . ASN A 1 169 ? -1.530 16.763 -1.880 1.00 82.19 169 ASN A C 1
A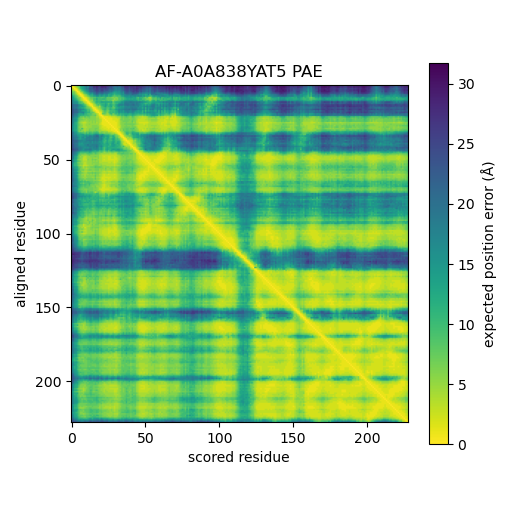TOM 1298 O O . ASN A 1 169 ? -2.254 17.739 -1.702 1.00 82.19 169 ASN A O 1
ATOM 1302 N N . GLY A 1 170 ? -0.230 16.906 -2.146 1.00 74.19 170 GLY A N 1
ATOM 1303 C CA . GLY A 1 170 ? 0.439 18.200 -2.255 1.00 74.19 170 GLY A CA 1
ATOM 1304 C C . GLY A 1 170 ? 1.913 18.079 -2.641 1.00 74.19 170 GLY A C 1
ATOM 1305 O O . GLY A 1 170 ? 2.423 16.981 -2.866 1.00 74.19 170 GLY A O 1
ATOM 1306 N N . GLY A 1 171 ? 2.593 19.223 -2.724 1.00 75.75 171 GLY A N 1
ATOM 1307 C CA . GLY A 1 171 ? 4.017 19.308 -3.057 1.00 75.75 171 GLY A CA 1
ATOM 1308 C C . GLY A 1 171 ? 4.321 19.263 -4.559 1.00 75.75 171 GLY A C 1
ATOM 1309 O O . GLY A 1 171 ? 3.433 19.110 -5.407 1.00 75.75 171 GLY A O 1
ATOM 1310 N N . ASN A 1 172 ? 5.603 19.425 -4.896 1.00 82.75 172 ASN A N 1
ATOM 1311 C CA . ASN A 1 172 ? 6.077 19.384 -6.283 1.00 82.75 172 ASN A CA 1
ATOM 1312 C C . ASN A 1 172 ? 5.792 18.015 -6.926 1.00 82.75 172 ASN A C 1
ATOM 1314 O O . ASN A 1 172 ? 5.754 17.014 -6.209 1.00 82.75 172 ASN A O 1
ATOM 1318 N N . PRO A 1 173 ? 5.592 17.925 -8.250 1.00 88.06 173 PRO A N 1
ATOM 1319 C CA . PRO A 1 173 ? 5.449 16.636 -8.911 1.00 88.06 173 PRO A CA 1
ATOM 1320 C C . PRO A 1 173 ? 6.652 15.719 -8.640 1.00 88.06 173 PRO A C 1
ATOM 1322 O O . PRO A 1 173 ? 7.795 16.164 -8.695 1.00 88.06 173 PRO A O 1
ATOM 1325 N N . VAL A 1 174 ? 6.389 14.446 -8.355 1.00 87.44 174 VAL A N 1
ATOM 1326 C CA . VAL A 1 174 ? 7.389 13.406 -8.090 1.00 87.44 174 VAL A CA 1
ATOM 1327 C C . VAL A 1 174 ? 7.173 12.268 -9.068 1.00 87.44 174 VAL A C 1
ATOM 1329 O O . VAL A 1 174 ? 6.061 11.754 -9.211 1.00 87.44 174 VAL A O 1
ATOM 1332 N N . GLN A 1 175 ? 8.243 11.873 -9.748 1.00 91.25 175 GLN A N 1
ATOM 1333 C CA . GLN A 1 175 ? 8.216 10.715 -10.626 1.00 91.25 175 GLN A CA 1
ATOM 1334 C C . GLN A 1 175 ? 8.216 9.439 -9.785 1.00 91.25 175 GLN A C 1
ATOM 1336 O O . GLN A 1 175 ? 9.063 9.273 -8.908 1.00 91.25 175 GLN A O 1
ATOM 1341 N N . ILE A 1 176 ? 7.297 8.524 -10.077 1.00 91.69 176 ILE A N 1
ATOM 1342 C CA . ILE A 1 176 ? 7.356 7.166 -9.543 1.00 91.69 176 ILE A CA 1
ATOM 1343 C C . ILE A 1 176 ? 8.167 6.303 -10.508 1.00 91.69 176 ILE A C 1
ATOM 1345 O O . ILE A 1 176 ? 8.155 6.510 -11.722 1.00 91.69 176 ILE A O 1
ATOM 1349 N N . GLY A 1 177 ? 8.893 5.339 -9.968 1.00 90.75 177 GLY A N 1
ATOM 1350 C CA . GLY A 1 177 ? 9.580 4.300 -10.715 1.00 90.75 177 GLY A CA 1
ATOM 1351 C C . GLY A 1 177 ? 9.513 2.977 -9.970 1.00 90.75 177 GLY A C 1
ATOM 1352 O O . GLY A 1 177 ? 8.973 2.880 -8.871 1.00 90.75 177 GLY A O 1
ATOM 1353 N N . GLY A 1 178 ? 10.113 1.948 -10.548 1.00 86.44 178 GLY A N 1
ATOM 1354 C CA . GLY A 1 178 ? 10.304 0.668 -9.882 1.00 86.44 178 GLY A CA 1
ATOM 1355 C C . GLY A 1 178 ? 11.621 0.047 -10.300 1.00 86.44 178 GLY A C 1
ATOM 1356 O O . GLY A 1 178 ? 12.234 0.461 -11.287 1.00 86.44 178 GLY A O 1
ATOM 1357 N N . THR A 1 179 ? 12.070 -0.952 -9.547 1.00 81.44 179 THR A N 1
ATOM 1358 C CA . THR A 1 179 ? 13.294 -1.684 -9.879 1.00 81.44 179 THR A CA 1
ATOM 1359 C C . THR A 1 179 ? 13.230 -2.229 -11.313 1.00 81.44 179 THR A C 1
ATOM 1361 O O . THR A 1 179 ? 12.270 -2.900 -11.702 1.00 81.44 179 THR A O 1
ATOM 1364 N N . ALA A 1 180 ? 14.254 -1.934 -12.115 1.00 79.69 180 ALA A N 1
ATOM 1365 C CA . ALA A 1 180 ? 14.274 -2.276 -13.534 1.00 79.69 180 ALA A CA 1
ATOM 1366 C C . ALA A 1 180 ? 14.083 -3.786 -13.766 1.00 79.69 180 ALA A C 1
ATOM 1368 O O . ALA A 1 180 ? 14.710 -4.615 -13.109 1.00 79.69 180 ALA A O 1
ATOM 1369 N N . GLY A 1 181 ? 13.196 -4.142 -14.701 1.00 82.31 181 GLY A N 1
ATOM 1370 C CA . GLY A 1 181 ? 12.895 -5.535 -15.056 1.00 82.31 181 GLY A CA 1
ATOM 1371 C C . GLY A 1 181 ? 12.064 -6.315 -14.028 1.00 82.31 181 GLY A C 1
ATOM 1372 O O . GLY A 1 181 ? 11.691 -7.453 -14.308 1.00 82.31 181 GLY A O 1
ATOM 1373 N N . ARG A 1 182 ? 11.741 -5.717 -12.873 1.00 88.62 182 ARG A N 1
ATOM 1374 C CA . ARG A 1 182 ? 11.001 -6.355 -11.770 1.00 88.62 182 ARG A CA 1
ATOM 1375 C C . ARG A 1 182 ? 9.509 -6.039 -11.759 1.00 88.62 182 ARG A C 1
ATOM 1377 O O . ARG A 1 182 ? 8.771 -6.664 -11.013 1.00 88.62 182 ARG A O 1
ATOM 1384 N N . TRP A 1 183 ? 9.065 -5.101 -12.588 1.00 92.56 183 TRP A N 1
ATOM 1385 C CA . TRP A 1 183 ? 7.677 -4.654 -12.651 1.00 92.56 183 TRP A CA 1
ATOM 1386 C C . TRP A 1 183 ? 7.178 -4.689 -14.088 1.00 92.56 183 TRP A C 1
ATOM 1388 O O . TRP A 1 183 ? 7.837 -4.165 -14.993 1.00 92.56 183 TRP A O 1
ATOM 1398 N N . LYS A 1 184 ? 6.017 -5.302 -14.296 1.00 95.50 184 LYS A N 1
ATOM 1399 C CA . LYS A 1 184 ? 5.362 -5.420 -15.600 1.00 95.50 184 LYS A CA 1
ATOM 1400 C C . LYS A 1 184 ? 3.861 -5.218 -15.458 1.00 95.50 184 LYS A C 1
ATOM 1402 O O . LYS A 1 184 ? 3.295 -5.433 -14.390 1.00 95.50 184 LYS A O 1
ATOM 1407 N N . MET A 1 185 ? 3.209 -4.842 -16.546 1.00 96.31 185 MET A N 1
ATOM 1408 C CA . MET A 1 185 ? 1.758 -4.962 -16.657 1.00 96.31 185 MET A CA 1
ATOM 1409 C C . MET A 1 185 ? 1.379 -6.436 -16.848 1.00 96.31 185 MET A C 1
ATOM 1411 O O . MET A 1 185 ? 2.210 -7.259 -17.237 1.00 96.31 185 MET A O 1
ATOM 1415 N N . LYS A 1 186 ? 0.115 -6.788 -16.594 1.00 93.94 186 LYS A N 1
ATOM 1416 C CA . LYS A 1 186 ? -0.414 -8.155 -16.759 1.00 93.94 186 LYS A CA 1
ATOM 1417 C C . LYS A 1 186 ? -0.131 -8.779 -18.130 1.00 93.94 186 LYS A C 1
ATOM 1419 O O . LYS A 1 186 ? 0.023 -9.992 -18.225 1.00 93.94 186 LYS A O 1
ATOM 1424 N N . ASP A 1 187 ? -0.087 -7.969 -19.182 1.00 93.00 187 ASP A N 1
ATOM 1425 C CA . ASP A 1 187 ? 0.215 -8.401 -20.552 1.00 93.00 187 ASP A CA 1
ATOM 1426 C C . ASP A 1 187 ? 1.724 -8.573 -20.830 1.00 93.00 187 ASP A C 1
ATOM 1428 O O . ASP A 1 187 ? 2.117 -8.934 -21.937 1.00 93.00 187 ASP A O 1
ATOM 1432 N N . GLY A 1 188 ? 2.574 -8.337 -19.827 1.00 92.62 188 GLY A N 1
ATOM 1433 C CA . GLY A 1 188 ? 4.029 -8.427 -19.908 1.00 92.62 188 GLY A CA 1
ATOM 1434 C C . GLY A 1 188 ? 4.721 -7.146 -20.379 1.00 92.62 188 GLY A C 1
ATOM 1435 O O . GLY A 1 188 ? 5.955 -7.115 -20.397 1.00 92.62 188 GLY A O 1
ATOM 1436 N N . SER A 1 189 ? 3.971 -6.098 -20.733 1.00 95.25 189 SER A N 1
ATOM 1437 C CA . SER A 1 189 ? 4.531 -4.803 -21.127 1.00 95.25 189 SER A CA 1
ATOM 1438 C C . SER A 1 189 ? 5.147 -4.048 -19.943 1.00 95.25 189 SER A C 1
ATOM 1440 O O . SER A 1 189 ? 4.956 -4.393 -18.772 1.00 95.25 189 SER A O 1
ATOM 1442 N N . ALA A 1 190 ? 5.943 -3.021 -20.248 1.00 93.88 190 ALA A N 1
ATOM 1443 C CA . ALA A 1 190 ? 6.533 -2.162 -19.230 1.00 93.88 190 ALA A CA 1
ATOM 1444 C C . ALA A 1 190 ? 5.453 -1.337 -18.514 1.00 93.88 190 ALA A C 1
ATOM 1446 O O . ALA A 1 190 ? 4.509 -0.855 -19.139 1.00 93.88 190 ALA A O 1
ATOM 1447 N N . VAL A 1 191 ? 5.623 -1.131 -17.207 1.00 95.00 191 VAL A N 1
ATOM 1448 C CA . VAL A 1 191 ? 4.742 -0.248 -16.434 1.00 95.00 191 VAL A CA 1
ATOM 1449 C C . VAL A 1 191 ? 4.900 1.190 -16.925 1.00 95.00 191 VAL A C 1
ATOM 1451 O O . VAL A 1 191 ? 6.011 1.720 -16.981 1.00 95.00 191 VAL A O 1
ATOM 1454 N N . ASN A 1 192 ? 3.780 1.837 -17.252 1.00 93.12 192 ASN A N 1
ATOM 1455 C CA . ASN A 1 192 ? 3.755 3.268 -17.538 1.00 93.12 192 ASN A CA 1
ATOM 1456 C C . ASN A 1 192 ? 3.761 4.057 -16.222 1.00 93.12 192 ASN A C 1
ATOM 1458 O O . ASN A 1 192 ? 2.702 4.360 -15.659 1.00 93.12 192 ASN A O 1
ATOM 1462 N N . TRP A 1 193 ? 4.953 4.334 -15.709 1.00 93.50 193 TRP A N 1
ATOM 1463 C CA . TRP A 1 193 ? 5.128 4.941 -14.397 1.00 93.50 193 TRP A CA 1
ATOM 1464 C C . TRP A 1 193 ? 4.549 6.362 -14.307 1.00 93.50 193 TRP A C 1
ATOM 1466 O O . TRP A 1 193 ? 4.880 7.208 -15.142 1.00 93.50 193 TRP A O 1
ATOM 1476 N N . PRO A 1 194 ? 3.705 6.659 -13.303 1.00 92.88 194 PRO A N 1
ATOM 1477 C CA . PRO A 1 194 ? 3.105 7.978 -13.169 1.00 92.88 194 PRO A CA 1
ATOM 1478 C C . PRO A 1 194 ? 4.057 9.021 -12.569 1.00 92.88 194 PRO A C 1
ATOM 1480 O O . PRO A 1 194 ? 4.950 8.703 -11.785 1.00 92.88 194 PRO A O 1
ATOM 1483 N N . THR A 1 195 ? 3.774 10.290 -12.858 1.00 91.75 195 THR A N 1
ATOM 1484 C CA . THR A 1 195 ? 4.206 11.432 -12.042 1.00 91.75 195 THR A CA 1
ATOM 1485 C C . THR A 1 195 ? 3.051 11.833 -11.123 1.00 91.75 195 THR A C 1
ATOM 1487 O O . THR A 1 195 ? 1.929 12.024 -11.599 1.00 91.75 195 THR A O 1
ATOM 1490 N N . MET A 1 196 ? 3.302 11.954 -9.820 1.00 92.25 196 MET A N 1
ATOM 1491 C CA . MET A 1 196 ? 2.294 12.292 -8.809 1.00 92.25 196 MET A CA 1
ATOM 1492 C C . MET A 1 196 ? 2.514 13.686 -8.220 1.00 92.25 196 MET A C 1
ATOM 1494 O O . MET A 1 196 ? 3.656 14.096 -8.059 1.00 92.25 196 MET A O 1
ATOM 1498 N N . GLY A 1 197 ? 1.454 14.393 -7.828 1.00 87.69 197 GLY A N 1
ATOM 1499 C CA . GLY A 1 197 ? 1.515 15.693 -7.151 1.00 87.69 197 GLY A CA 1
ATOM 1500 C C . GLY A 1 197 ? 0.685 16.786 -7.827 1.00 87.69 197 GLY A C 1
ATOM 1501 O O . GLY A 1 197 ? -0.258 16.506 -8.569 1.00 87.69 197 GLY A O 1
ATOM 1502 N N . THR A 1 198 ? 1.025 18.044 -7.530 1.00 79.69 198 THR A N 1
ATOM 1503 C CA . THR A 1 198 ? 0.219 19.226 -7.890 1.00 79.69 198 THR A CA 1
ATOM 1504 C C . THR A 1 198 ? -0.153 19.265 -9.378 1.00 79.69 198 THR A C 1
ATOM 1506 O O . THR A 1 198 ? 0.718 19.196 -10.243 1.00 79.69 198 THR A O 1
ATOM 1509 N N . GLY A 1 199 ? -1.453 19.409 -9.670 1.00 70.81 199 GLY A N 1
ATOM 1510 C CA . GLY A 1 199 ? -1.993 19.530 -11.033 1.00 70.81 199 GLY A CA 1
ATOM 1511 C C . GLY A 1 199 ? -2.063 18.222 -11.832 1.00 70.81 199 GLY A C 1
ATOM 1512 O O . GLY A 1 199 ? -2.370 18.259 -13.022 1.00 70.81 199 GLY A O 1
ATOM 1513 N N . GLY A 1 200 ? -1.773 17.078 -11.203 1.00 82.88 200 GLY A N 1
ATOM 1514 C CA . GLY A 1 200 ? -1.746 15.767 -11.848 1.00 82.88 200 GLY A CA 1
ATOM 1515 C C . GLY A 1 200 ? -2.346 14.666 -10.976 1.00 82.88 200 GLY A C 1
ATOM 1516 O O . GLY A 1 200 ? -3.408 14.835 -10.382 1.00 82.88 200 GLY A O 1
ATOM 1517 N N . LEU A 1 201 ? -1.677 13.511 -10.934 1.00 91.56 201 LEU A N 1
ATOM 1518 C CA . LEU A 1 201 ? -2.115 12.331 -10.190 1.00 91.56 201 LEU A CA 1
ATOM 1519 C C . LEU A 1 201 ? -1.889 12.511 -8.681 1.00 91.56 201 LEU A C 1
ATOM 1521 O O . LEU A 1 201 ? -0.755 12.705 -8.258 1.00 91.56 201 LEU A O 1
ATOM 1525 N N . VAL A 1 202 ? -2.927 12.385 -7.856 1.00 92.81 202 VAL A N 1
ATOM 1526 C CA . VAL A 1 202 ? -2.816 12.476 -6.384 1.00 92.81 202 VAL A CA 1
ATOM 1527 C C . VAL A 1 202 ? -2.948 11.126 -5.696 1.00 92.81 202 VAL A C 1
ATOM 1529 O O . VAL A 1 202 ? -2.486 10.953 -4.571 1.00 92.81 202 VAL A O 1
ATOM 1532 N N . THR A 1 203 ? -3.536 10.132 -6.358 1.00 93.56 203 THR A N 1
ATOM 1533 C CA . THR A 1 203 ? -3.594 8.763 -5.835 1.00 93.56 203 THR A CA 1
ATOM 1534 C C . THR A 1 203 ? -3.365 7.760 -6.949 1.00 93.56 203 THR A C 1
ATOM 1536 O O . THR A 1 203 ? -3.966 7.853 -8.022 1.00 93.56 203 THR A O 1
ATOM 1539 N N . TRP A 1 204 ? -2.510 6.779 -6.678 1.00 95.25 204 TRP A N 1
ATOM 1540 C CA . TRP A 1 204 ? -2.319 5.614 -7.528 1.00 95.25 204 TRP A CA 1
ATOM 1541 C C . TRP A 1 204 ? -2.543 4.358 -6.707 1.00 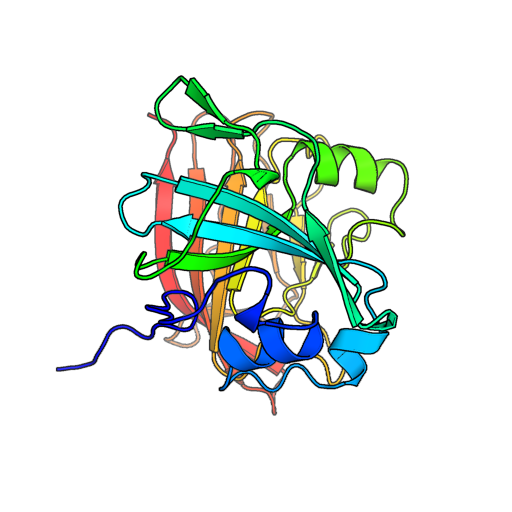95.25 204 TRP A C 1
ATOM 1543 O O . TRP A 1 204 ? -1.852 4.116 -5.722 1.00 95.25 204 TRP A O 1
ATOM 1553 N N . HIS A 1 205 ? -3.522 3.573 -7.116 1.00 93.75 205 HIS A N 1
ATOM 1554 C CA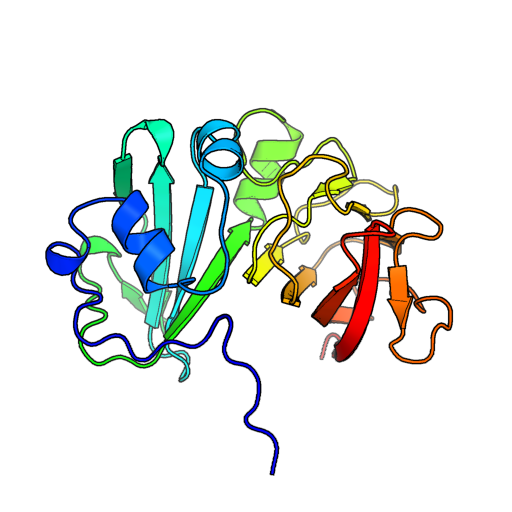 . HIS A 1 205 ? -3.857 2.306 -6.502 1.00 93.75 205 HIS A CA 1
ATOM 1555 C C . HIS A 1 205 ? -3.602 1.190 -7.501 1.00 93.75 205 HIS A C 1
ATOM 1557 O O . HIS A 1 205 ? -4.007 1.311 -8.658 1.00 93.75 205 HIS A O 1
ATOM 1563 N N . PHE A 1 206 ? -2.981 0.097 -7.073 1.00 93.12 206 PHE A N 1
ATOM 1564 C CA . PHE A 1 206 ? -2.823 -1.070 -7.925 1.00 93.12 206 PHE A CA 1
ATOM 1565 C C . PHE A 1 206 ? -2.842 -2.385 -7.150 1.00 93.12 206 PHE A C 1
ATOM 1567 O O . PHE A 1 206 ? -2.350 -2.490 -6.026 1.00 93.12 206 PHE A O 1
ATOM 1574 N N . ASP A 1 207 ? -3.381 -3.400 -7.819 1.00 91.38 207 ASP A N 1
ATOM 1575 C CA . ASP A 1 207 ? -3.282 -4.800 -7.430 1.00 91.38 207 ASP A CA 1
ATOM 1576 C C . ASP A 1 207 ? -2.209 -5.465 -8.289 1.00 91.38 207 ASP A C 1
ATOM 1578 O O . ASP A 1 207 ? -2.151 -5.250 -9.506 1.00 91.38 207 ASP A O 1
ATOM 1582 N N . ALA A 1 208 ? -1.393 -6.321 -7.685 1.00 91.00 208 ALA A N 1
ATOM 1583 C CA . ALA A 1 208 ? -0.340 -7.043 -8.378 1.00 91.00 208 ALA A CA 1
ATOM 1584 C C . ALA A 1 208 ? -0.273 -8.518 -7.967 1.00 91.00 208 ALA A C 1
ATOM 1586 O O . ALA A 1 208 ? -0.651 -8.907 -6.862 1.00 91.00 208 ALA A O 1
ATOM 1587 N N . PHE A 1 209 ? 0.223 -9.340 -8.890 1.00 88.94 209 PHE A N 1
ATOM 1588 C CA . PHE A 1 209 ? 0.643 -10.716 -8.646 1.00 88.94 209 PHE A CA 1
ATOM 1589 C C . PHE A 1 209 ? 2.170 -10.791 -8.669 1.00 88.94 209 PHE A C 1
ATOM 1591 O O . PHE A 1 209 ? 2.792 -10.235 -9.574 1.00 88.94 209 PHE A O 1
ATOM 1598 N N . LEU A 1 210 ? 2.774 -11.487 -7.712 1.00 86.44 210 LEU A N 1
ATOM 1599 C CA . LEU A 1 210 ? 4.207 -11.725 -7.652 1.00 86.44 210 LEU A CA 1
ATOM 1600 C C . LEU A 1 210 ? 4.543 -13.107 -8.223 1.00 86.44 210 LEU A C 1
ATOM 1602 O O . LEU A 1 210 ? 4.177 -14.133 -7.659 1.00 86.44 210 LEU A O 1
ATOM 1606 N N . ASP A 1 211 ? 5.328 -13.132 -9.295 1.00 86.69 211 ASP A N 1
ATOM 1607 C CA . ASP A 1 211 ? 6.076 -14.322 -9.690 1.00 86.69 211 ASP A CA 1
ATOM 1608 C C . ASP A 1 211 ? 7.328 -14.412 -8.812 1.00 86.69 211 ASP A C 1
ATOM 1610 O O . ASP A 1 211 ? 8.338 -13.752 -9.073 1.00 86.69 211 ASP A O 1
ATOM 1614 N N . SER A 1 212 ? 7.239 -15.192 -7.736 1.00 78.50 212 SER A N 1
ATOM 1615 C CA . SER A 1 212 ? 8.302 -15.340 -6.737 1.00 78.50 212 SER A CA 1
ATOM 1616 C C . SER A 1 212 ? 9.545 -16.045 -7.283 1.00 78.50 212 SER A C 1
ATOM 1618 O O . SER A 1 212 ? 10.655 -15.726 -6.860 1.00 78.50 212 SER A O 1
ATOM 1620 N N . MET A 1 213 ? 9.395 -16.936 -8.270 1.00 81.75 213 MET A N 1
ATOM 1621 C CA . MET A 1 213 ? 10.523 -17.644 -8.889 1.00 81.75 213 MET A CA 1
ATOM 1622 C C . MET A 1 213 ? 11.421 -16.691 -9.675 1.00 81.75 213 MET A C 1
ATOM 1624 O O . MET A 1 213 ? 12.645 -16.786 -9.602 1.00 81.75 213 MET A O 1
ATOM 1628 N N . ASN A 1 214 ? 10.818 -15.753 -10.405 1.00 83.69 214 ASN A N 1
ATOM 1629 C CA . ASN A 1 214 ? 11.562 -14.765 -11.185 1.00 83.69 214 ASN A CA 1
ATOM 1630 C C . ASN A 1 214 ? 11.748 -13.434 -10.443 1.00 83.69 214 ASN A C 1
ATOM 1632 O O . ASN A 1 214 ? 12.501 -12.577 -10.910 1.00 83.69 214 ASN A O 1
ATOM 1636 N N . CYS A 1 215 ? 11.086 -13.263 -9.294 1.00 83.00 215 CYS A N 1
ATOM 1637 C CA . CYS A 1 215 ? 10.961 -12.011 -8.553 1.00 83.00 215 CYS A CA 1
ATOM 1638 C C . CYS A 1 215 ? 10.537 -10.875 -9.502 1.00 83.00 215 CYS A C 1
ATOM 1640 O O . CYS A 1 215 ? 11.291 -9.942 -9.784 1.00 83.00 215 CYS A O 1
ATOM 1642 N N . VAL A 1 216 ? 9.338 -11.018 -10.079 1.00 89.56 216 VAL A N 1
ATOM 1643 C CA . VAL A 1 216 ? 8.702 -10.026 -10.960 1.00 89.56 216 VAL A CA 1
ATOM 1644 C C . VAL A 1 216 ? 7.256 -9.823 -10.517 1.00 89.56 216 VAL A C 1
ATOM 1646 O O . VAL A 1 216 ? 6.493 -10.783 -10.435 1.00 89.56 216 VAL A O 1
ATOM 1649 N N . ALA A 1 217 ? 6.863 -8.576 -10.266 1.00 91.50 217 ALA A N 1
ATOM 1650 C CA . ALA A 1 217 ? 5.479 -8.208 -10.007 1.00 91.50 217 ALA A CA 1
ATOM 1651 C C . ALA A 1 217 ? 4.757 -7.818 -11.301 1.00 91.50 217 ALA A C 1
ATOM 1653 O O . ALA A 1 217 ? 5.247 -7.012 -12.098 1.00 91.50 217 ALA A O 1
ATOM 1654 N N . TYR A 1 218 ? 3.562 -8.367 -11.473 1.00 94.00 218 TYR A N 1
ATOM 1655 C CA . TYR A 1 218 ? 2.651 -8.095 -12.573 1.00 94.00 218 TYR A CA 1
ATOM 1656 C C . TYR A 1 218 ? 1.461 -7.297 -12.052 1.00 94.00 218 TYR A C 1
ATOM 1658 O O . TYR A 1 218 ? 0.638 -7.834 -11.312 1.00 94.00 218 TYR A O 1
ATOM 1666 N N . ILE A 1 219 ? 1.351 -6.030 -12.449 1.00 95.25 219 ILE A N 1
ATOM 1667 C CA . ILE A 1 219 ? 0.205 -5.174 -12.133 1.00 95.25 219 ILE A CA 1
ATOM 1668 C C . ILE A 1 219 ? -1.005 -5.692 -12.910 1.00 95.25 219 ILE A C 1
ATOM 1670 O O . ILE A 1 219 ? -1.018 -5.685 -14.145 1.00 95.25 219 ILE A O 1
ATOM 1674 N N . VAL A 1 220 ? -2.008 -6.180 -12.180 1.00 94.81 220 VAL A N 1
ATOM 1675 C CA . VAL A 1 220 ? -3.207 -6.804 -12.753 1.00 94.81 220 VAL A CA 1
ATOM 1676 C C . VAL A 1 220 ? -4.351 -5.822 -12.928 1.00 94.81 220 VAL A C 1
ATOM 1678 O O . VAL A 1 220 ? -5.091 -5.956 -13.899 1.00 94.81 220 VAL A O 1
ATOM 1681 N N . ASN A 1 221 ? -4.468 -4.848 -12.026 1.00 93.62 221 ASN A N 1
ATOM 1682 C CA . ASN A 1 221 ? -5.433 -3.757 -12.077 1.00 93.62 221 ASN A CA 1
ATOM 1683 C C . ASN A 1 221 ? -4.783 -2.496 -11.512 1.00 93.62 221 ASN A C 1
ATOM 1685 O O . ASN A 1 221 ? -3.996 -2.580 -10.570 1.00 93.62 221 ASN A O 1
ATOM 1689 N N . GLU A 1 222 ? -5.164 -1.334 -12.032 1.00 95.31 222 GLU A N 1
ATOM 1690 C CA . GLU A 1 222 ? -4.783 -0.054 -11.447 1.00 95.31 222 GLU A CA 1
ATOM 1691 C C . GLU A 1 222 ? -5.909 0.978 -11.546 1.00 95.31 222 GLU A C 1
ATOM 1693 O O . GLU A 1 222 ? -6.726 0.954 -12.467 1.00 95.31 222 GLU A O 1
ATOM 1698 N N . VAL A 1 223 ? -5.927 1.901 -10.588 1.00 94.50 223 VAL A N 1
ATOM 1699 C CA . VAL A 1 223 ? -6.785 3.083 -10.559 1.00 94.50 223 VAL A CA 1
ATOM 1700 C C . VAL A 1 223 ? -5.906 4.304 -10.326 1.00 94.50 223 VAL A C 1
ATOM 1702 O O . VAL A 1 223 ? -5.038 4.320 -9.453 1.00 94.50 223 VAL A O 1
ATOM 1705 N N . ARG A 1 224 ? -6.139 5.344 -11.124 1.00 93.88 224 ARG A N 1
ATOM 1706 C CA . ARG A 1 224 ? -5.391 6.601 -11.110 1.00 93.88 224 ARG A CA 1
ATOM 1707 C C . ARG A 1 224 ? -6.362 7.754 -10.868 1.00 93.88 224 ARG A C 1
ATOM 1709 O O . ARG A 1 224 ? -7.277 7.943 -11.663 1.00 93.88 224 ARG A O 1
ATOM 1716 N N . ILE A 1 225 ? -6.172 8.502 -9.783 1.00 92.06 225 ILE A N 1
ATOM 1717 C CA . ILE A 1 225 ? -7.048 9.610 -9.373 1.00 92.06 225 ILE A CA 1
ATOM 1718 C C . ILE A 1 225 ? -6.266 10.921 -9.445 1.00 92.06 225 ILE A C 1
ATOM 1720 O O . ILE A 1 225 ? -5.235 11.066 -8.786 1.00 92.06 225 ILE A O 1
ATOM 1724 N N . ALA A 1 226 ? -6.746 11.860 -10.258 1.00 88.81 226 ALA A N 1
ATOM 1725 C CA . ALA A 1 226 ? -6.159 13.189 -10.403 1.00 88.81 226 ALA A CA 1
ATOM 1726 C C . ALA A 1 226 ? -6.674 14.171 -9.337 1.00 88.81 226 ALA A C 1
ATOM 1728 O O . ALA A 1 226 ? -7.724 13.940 -8.737 1.00 88.81 226 ALA A O 1
ATOM 1729 N N . ALA A 1 227 ? -5.935 15.261 -9.115 1.00 80.19 227 ALA A N 1
ATOM 1730 C CA . ALA A 1 227 ? -6.420 16.403 -8.344 1.00 80.19 227 ALA A CA 1
ATOM 1731 C C . ALA A 1 227 ? -7.686 16.978 -9.008 1.00 80.19 227 ALA A C 1
ATOM 1733 O O . ALA A 1 227 ? -7.719 17.126 -10.232 1.00 80.19 227 ALA A O 1
ATOM 1734 N N . GLY A 1 228 ? -8.715 17.256 -8.202 1.00 62.28 228 GLY A N 1
ATOM 1735 C CA . GLY A 1 228 ? -9.950 17.925 -8.631 1.00 62.28 228 GLY A CA 1
ATOM 1736 C C . GLY A 1 228 ? -9.849 19.443 -8.606 1.00 62.28 228 GLY A C 1
ATOM 1737 O O . GLY A 1 228 ? -8.942 19.965 -7.919 1.00 62.28 228 GLY A O 1
#

Radius of gyration: 17.18 Å; Cα contacts (8 Å, |Δi|>4): 503; chains: 1; bounding box: 35×37×45 Å